Protein AF-A0AAV0N6L7-F1 (afdb_monomer_lite)

Foldseek 3Di:
DCLVVLNLVVLVVVLVPDPDDALVSLLSNLLSCLVNLNLVVSLVSLVVCVVVVPYDHDLSSLLSNLSSCLSVLVLVVNVVSLVCCCPVVVHDDDLSSLQSNLLSCLSNLVLVVSLVSQVPDPDPHALSSLLSSLLSCLVNVPVVSNVVSVVSNVVRDPDDADVLVSQLSSCVSNVVVVSNVVSVVVCVVRVHDDDDDDDFDDDPDDDGDPPDPDPDDDDDDDD

InterPro domains:
  IPR002885 Pentatricopeptide repeat [PF12854] (90-121)
  IPR002885 Pentatricopeptide repeat [PF13041] (21-69)
  IPR002885 Pentatricopeptide repeat [PS51375] (22-56)
  IPR002885 Pentatricopeptide repeat [TIGR00756] (25-58)
  IPR002885 Pentatricopeptide repeat [TIGR00756] (61-94)
  IPR011990 Tetratricopeptide-like helical domain superfamily [G3DSA:1.25.40.10] (1-203)
  IPR046848 E motif [PF20431] (140-202)
  IPR046960 Pentatricopeptide repeat-containing protein At4g14850-like, plant [PTHR47926] (1-208)

Structure (mmCIF, N/CA/C/O backbone):
data_AF-A0AAV0N6L7-F1
#
_entry.id   AF-A0AAV0N6L7-F1
#
loop_
_atom_site.group_PDB
_atom_site.id
_atom_site.type_symbol
_atom_site.label_atom_id
_atom_site.label_alt_id
_atom_site.label_comp_id
_atom_site.label_asym_id
_atom_site.label_entity_id
_atom_site.label_seq_id
_atom_site.pdbx_PDB_ins_code
_atom_site.Cartn_x
_atom_site.Cartn_y
_atom_site.Cartn_z
_atom_site.occupancy
_atom_site.B_iso_or_equiv
_atom_site.auth_seq_id
_atom_site.auth_comp_id
_atom_site.auth_asym_id
_atom_site.auth_atom_id
_atom_site.pdbx_PDB_model_num
ATOM 1 N N . MET A 1 1 ? -2.236 16.445 12.784 1.00 53.97 1 MET A N 1
ATOM 2 C CA . MET A 1 1 ? -1.189 17.433 12.430 1.00 53.97 1 MET A CA 1
ATOM 3 C C . MET A 1 1 ? 0.204 16.979 12.844 1.00 53.97 1 MET A C 1
ATOM 5 O O . MET A 1 1 ? 1.047 16.902 11.967 1.00 53.97 1 MET A O 1
ATOM 9 N N . TYR A 1 2 ? 0.440 16.589 14.103 1.00 57.78 2 TYR A N 1
ATOM 10 C CA . TYR A 1 2 ? 1.773 16.195 14.598 1.00 57.78 2 TYR A CA 1
ATOM 11 C C . TYR A 1 2 ? 2.503 15.141 13.749 1.00 57.78 2 TYR A C 1
ATOM 13 O O . TYR A 1 2 ? 3.651 15.353 13.371 1.00 57.78 2 TYR A O 1
ATOM 21 N N . ALA A 1 3 ? 1.814 14.072 13.338 1.00 57.06 3 ALA A N 1
ATOM 22 C CA . ALA A 1 3 ? 2.434 13.024 12.527 1.00 57.06 3 ALA A CA 1
ATOM 23 C C . ALA A 1 3 ? 2.739 13.423 11.070 1.00 57.06 3 ALA A C 1
ATOM 25 O O . ALA A 1 3 ? 3.609 12.828 10.439 1.00 57.06 3 ALA A O 1
ATOM 26 N N . LYS A 1 4 ? 2.047 14.438 10.526 1.00 54.53 4 LYS A N 1
ATOM 27 C CA . LYS A 1 4 ? 2.382 15.001 9.206 1.00 54.53 4 LYS A CA 1
ATOM 28 C C . LYS A 1 4 ? 3.638 15.881 9.267 1.00 54.53 4 LYS A C 1
ATOM 30 O O . LYS A 1 4 ? 4.275 16.065 8.242 1.00 54.53 4 LYS A O 1
ATOM 35 N N . CYS A 1 5 ? 3.995 16.377 10.454 1.00 59.31 5 CYS A N 1
ATOM 36 C CA . CYS A 1 5 ? 5.164 17.225 10.693 1.00 59.31 5 CYS A CA 1
ATOM 37 C C . CYS A 1 5 ? 6.361 16.451 11.284 1.00 59.31 5 CYS A C 1
ATOM 39 O O . CYS A 1 5 ? 7.256 17.065 11.855 1.00 59.31 5 CYS A O 1
ATOM 41 N N . GLY A 1 6 ? 6.359 15.113 11.226 1.00 62.94 6 GLY A N 1
ATOM 42 C CA . GLY A 1 6 ? 7.466 14.271 11.706 1.00 62.94 6 GLY A CA 1
ATOM 43 C C . GLY A 1 6 ? 7.546 14.068 13.227 1.00 62.94 6 GLY A C 1
ATOM 44 O O . GLY A 1 6 ? 8.346 13.257 13.688 1.00 62.94 6 GLY A O 1
ATOM 45 N N . SER A 1 7 ? 6.696 14.721 14.031 1.00 79.88 7 SER A N 1
ATOM 46 C CA . SER A 1 7 ? 6.633 14.476 15.482 1.00 79.88 7 SER A CA 1
ATOM 47 C C . SER A 1 7 ? 5.740 13.273 15.789 1.00 79.88 7 SER A C 1
ATOM 49 O O . SER A 1 7 ? 4.560 13.399 16.130 1.00 79.88 7 SER A O 1
ATOM 51 N N . ILE A 1 8 ? 6.310 12.079 15.623 1.00 86.44 8 ILE A N 1
ATOM 52 C CA . ILE A 1 8 ? 5.611 10.813 15.863 1.00 86.44 8 ILE A CA 1
ATOM 53 C C . ILE A 1 8 ? 5.332 10.584 17.346 1.00 86.44 8 ILE A C 1
ATOM 55 O O . ILE A 1 8 ? 4.210 10.225 17.692 1.00 86.44 8 ILE A O 1
ATOM 59 N N . LYS A 1 9 ? 6.301 10.870 18.224 1.00 82.88 9 LYS A N 1
ATOM 60 C CA . LYS A 1 9 ? 6.129 10.711 19.678 1.00 82.88 9 LYS A CA 1
ATOM 61 C C . LYS A 1 9 ? 4.928 11.504 20.197 1.00 82.88 9 LYS A C 1
ATOM 63 O O . LYS A 1 9 ? 4.033 10.922 20.797 1.00 82.88 9 LYS A O 1
ATOM 68 N N . GLY A 1 10 ? 4.840 12.790 19.847 1.00 84.62 10 GLY A N 1
ATOM 69 C CA . GLY A 1 10 ? 3.708 13.629 20.246 1.00 84.62 10 GLY A CA 1
ATOM 70 C C . GLY A 1 10 ? 2.374 13.165 19.652 1.00 84.62 10 GLY A C 1
ATOM 71 O O . GLY A 1 10 ? 1.340 13.255 20.306 1.00 84.62 10 GLY A O 1
ATOM 72 N N . ALA A 1 11 ? 2.371 12.618 18.431 1.00 86.31 11 ALA A N 1
ATO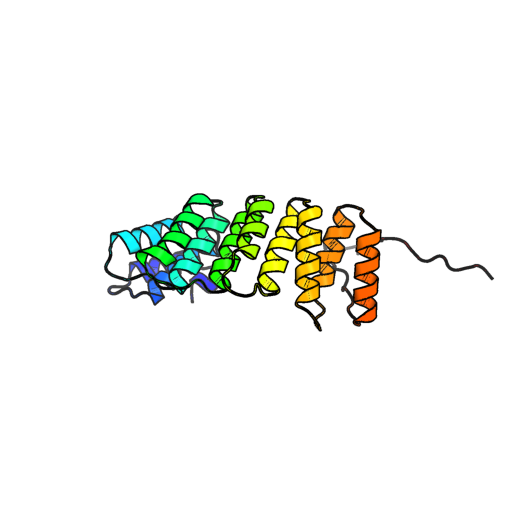M 73 C CA . ALA A 1 11 ? 1.155 12.055 17.845 1.00 86.31 11 ALA A CA 1
ATOM 74 C C . ALA A 1 11 ? 0.648 10.824 18.618 1.00 86.31 11 ALA A C 1
ATOM 76 O O . ALA A 1 11 ? -0.558 10.701 18.829 1.00 86.31 11 ALA A O 1
ATOM 77 N N . VAL A 1 12 ? 1.558 9.945 19.052 1.00 89.44 12 VAL A N 1
ATOM 78 C CA . VAL A 1 12 ? 1.228 8.759 19.854 1.00 89.44 12 VAL A CA 1
ATOM 79 C C . VAL A 1 12 ? 0.778 9.154 21.262 1.00 89.44 12 VAL A C 1
ATOM 81 O O . VAL A 1 12 ? -0.242 8.650 21.720 1.00 89.44 12 VAL A O 1
ATOM 84 N N . GLU A 1 13 ? 1.464 10.093 21.918 1.00 90.44 13 GLU A N 1
ATOM 85 C CA . GLU A 1 13 ? 1.091 10.594 23.252 1.00 90.44 13 GLU A CA 1
ATOM 86 C C . GLU A 1 13 ? -0.312 11.211 23.260 1.00 90.44 13 GLU A C 1
ATOM 88 O O . GLU A 1 13 ? -1.151 10.852 24.090 1.00 90.44 13 GLU A O 1
ATOM 93 N N . VAL A 1 14 ? -0.604 12.091 22.293 1.00 90.38 14 VAL A N 1
ATOM 94 C CA . VAL A 1 14 ? -1.940 12.685 22.145 1.00 90.38 14 VAL A CA 1
ATOM 95 C C . VAL A 1 14 ? -2.977 11.592 21.929 1.00 90.38 14 VAL A C 1
ATOM 97 O O . VAL A 1 14 ? -3.994 11.584 22.617 1.00 90.38 14 VAL A O 1
ATOM 100 N N . PHE A 1 15 ? -2.714 10.646 21.024 1.00 93.31 15 PHE A N 1
ATOM 101 C CA . PHE A 1 15 ? -3.625 9.538 20.756 1.00 93.31 15 PHE A CA 1
ATOM 102 C C . PHE A 1 15 ? -3.893 8.701 22.015 1.00 93.31 15 PHE A C 1
ATOM 104 O O . PHE A 1 15 ? -5.050 8.438 22.346 1.00 93.31 15 PHE A O 1
ATOM 111 N N . GLN A 1 16 ? -2.857 8.329 22.768 1.00 91.94 16 GLN A N 1
ATOM 112 C CA . GLN A 1 16 ? -2.994 7.578 24.017 1.00 91.94 16 GLN A CA 1
ATOM 113 C C . GLN A 1 16 ? -3.841 8.339 25.047 1.00 91.94 16 GLN A C 1
ATOM 115 O O . GLN A 1 16 ? -4.733 7.736 25.646 1.00 91.94 16 GLN A O 1
ATOM 120 N N . GLY A 1 17 ? -3.651 9.657 25.168 1.00 91.88 17 GLY A N 1
ATOM 121 C CA . GLY A 1 17 ? -4.405 10.528 26.076 1.00 91.88 17 GLY A CA 1
ATOM 122 C C . GLY A 1 17 ? -5.874 10.779 25.703 1.00 91.88 17 GLY A C 1
ATOM 123 O O . GLY A 1 17 ? -6.631 11.290 26.531 1.00 91.88 17 GLY A O 1
ATOM 124 N N . MET A 1 18 ? -6.321 10.422 24.492 1.00 92.12 18 MET A N 1
ATOM 125 C CA . MET A 1 18 ? -7.722 10.598 24.086 1.00 92.12 18 MET A CA 1
ATOM 126 C C . MET A 1 18 ? -8.652 9.650 24.853 1.00 92.12 18 MET A C 1
ATOM 128 O O . MET A 1 18 ? -8.510 8.426 24.751 1.00 92.12 18 MET A O 1
ATOM 132 N N . LYS A 1 19 ? -9.649 10.215 25.550 1.00 89.75 19 LYS A N 1
ATOM 133 C CA . LYS A 1 19 ? -10.719 9.454 26.224 1.00 89.75 19 LYS A CA 1
ATOM 134 C C . LYS A 1 19 ? -11.588 8.685 25.230 1.00 89.75 19 LYS A C 1
ATOM 136 O O . LYS A 1 19 ? -11.881 7.514 25.447 1.00 89.75 19 LYS A O 1
ATOM 141 N N . GLU A 1 20 ? -11.944 9.334 24.127 1.00 90.06 20 GLU A N 1
ATOM 142 C CA . GLU A 1 20 ? -12.708 8.748 23.029 1.00 90.06 20 GLU A CA 1
ATOM 143 C C . GLU A 1 20 ? -11.882 8.820 21.749 1.00 90.06 20 GLU A C 1
ATOM 145 O O . GLU A 1 20 ? -11.286 9.851 21.440 1.00 90.06 20 GLU A O 1
ATOM 150 N N . LYS A 1 21 ? -11.805 7.700 21.029 1.00 93.81 21 LYS A N 1
ATOM 151 C CA . LYS A 1 21 ? -11.045 7.563 19.785 1.00 93.81 21 LYS A CA 1
ATOM 152 C C . LYS A 1 21 ? -12.013 7.168 18.682 1.00 93.81 21 LYS A C 1
ATOM 154 O O . LYS A 1 21 ? -12.702 6.160 18.820 1.00 93.81 21 LYS A O 1
ATOM 159 N N . ASP A 1 22 ? -12.043 7.941 17.608 1.00 94.94 22 ASP A N 1
ATOM 160 C CA . ASP A 1 22 ? -12.829 7.667 16.413 1.00 94.94 22 ASP A CA 1
ATOM 161 C C . ASP A 1 22 ? -11.940 7.115 15.288 1.00 94.94 22 ASP A C 1
ATOM 163 O O . ASP A 1 22 ? -10.714 7.040 15.403 1.00 94.94 22 ASP A O 1
ATOM 167 N N . VAL A 1 23 ? -12.555 6.712 14.175 1.00 96.62 23 VAL A N 1
ATOM 168 C CA . VAL A 1 23 ? -11.822 6.175 13.015 1.00 96.62 23 VAL A CA 1
ATOM 169 C C . VAL A 1 23 ? -10.784 7.172 12.481 1.00 96.62 23 VAL A C 1
ATOM 171 O O . VAL A 1 23 ? -9.688 6.783 12.084 1.00 96.62 23 VAL A O 1
ATOM 174 N N . THR A 1 24 ? -11.064 8.475 12.564 1.00 95.38 24 THR A N 1
ATOM 175 C CA . THR A 1 24 ? -10.155 9.540 12.120 1.00 95.38 24 THR A CA 1
ATOM 176 C C . THR A 1 24 ? -8.884 9.614 12.968 1.00 95.38 24 THR A C 1
ATOM 178 O O . THR A 1 24 ? -7.785 9.785 12.421 1.00 95.38 24 THR A O 1
ATOM 181 N N . SER A 1 25 ? -8.991 9.489 14.294 1.00 95.12 25 SER A N 1
ATOM 182 C CA . SER A 1 25 ? -7.832 9.521 15.188 1.00 95.12 25 SER A CA 1
ATOM 183 C C . SER A 1 25 ? -6.957 8.277 15.027 1.00 95.12 25 SER A C 1
ATOM 185 O O . SER A 1 25 ? -5.732 8.410 14.934 1.00 95.12 25 SER A O 1
ATOM 187 N N . TRP A 1 26 ? -7.571 7.100 14.852 1.00 96.94 26 TRP A N 1
ATOM 188 C CA . TRP A 1 26 ? -6.877 5.862 14.475 1.00 96.94 26 TRP A CA 1
ATOM 189 C C . TRP A 1 26 ? -6.146 6.008 13.134 1.00 96.94 26 TRP A C 1
ATOM 191 O O . TRP A 1 26 ? -4.936 5.786 13.057 1.00 96.94 26 TRP A O 1
ATOM 201 N N . ASN A 1 27 ? -6.833 6.485 12.095 1.00 96.38 27 ASN A N 1
ATOM 202 C CA . ASN A 1 27 ? -6.249 6.721 10.771 1.00 96.38 27 ASN A CA 1
ATOM 203 C C . ASN A 1 27 ? -5.054 7.675 10.815 1.00 96.38 27 ASN A C 1
ATOM 205 O O . ASN A 1 27 ? -4.055 7.478 10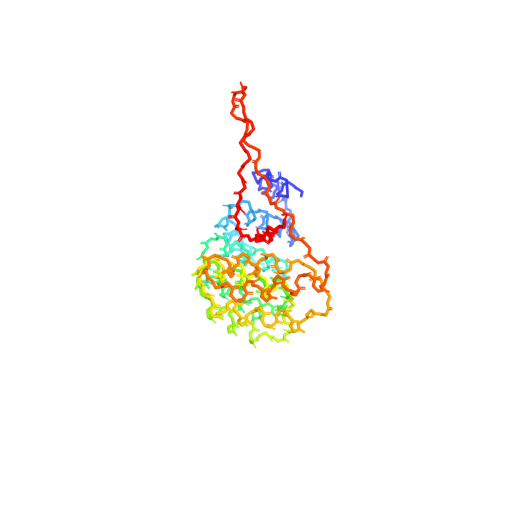.115 1.00 96.38 27 ASN A O 1
ATOM 209 N N . SER A 1 28 ? -5.143 8.702 11.658 1.00 93.25 28 SER A N 1
ATOM 210 C CA . SER A 1 28 ? -4.090 9.699 11.821 1.00 93.25 28 SER A CA 1
ATOM 211 C C . SER A 1 28 ? -2.817 9.105 12.423 1.00 93.25 28 SER A C 1
ATOM 213 O O . SER A 1 28 ? -1.731 9.371 11.902 1.00 93.25 28 SER A O 1
ATOM 215 N N . VAL A 1 29 ? -2.926 8.305 13.492 1.00 95.50 29 VAL A N 1
ATOM 216 C CA . VAL A 1 29 ? -1.750 7.710 14.149 1.00 95.50 29 VAL A CA 1
ATOM 217 C C . VAL A 1 29 ? -1.169 6.557 13.325 1.00 95.50 29 VAL A C 1
ATOM 219 O O . VAL A 1 29 ? 0.037 6.546 13.078 1.00 95.50 29 VAL A O 1
ATOM 222 N N . ILE A 1 30 ? -2.014 5.666 12.785 1.00 96.31 30 ILE A N 1
ATOM 223 C CA . ILE A 1 30 ? -1.590 4.536 11.941 1.00 96.31 30 ILE A CA 1
ATOM 224 C C . ILE A 1 30 ? -0.862 5.066 10.702 1.00 96.31 30 ILE A C 1
ATOM 226 O O . ILE A 1 30 ? 0.269 4.665 10.420 1.00 96.31 30 ILE A O 1
ATOM 230 N N . GLY A 1 31 ? -1.467 6.018 9.985 1.00 91.94 31 GLY A N 1
ATOM 231 C CA . GLY A 1 31 ? -0.873 6.604 8.783 1.00 91.94 31 GLY A CA 1
ATOM 232 C C . GLY A 1 31 ? 0.353 7.469 9.055 1.00 91.94 31 GLY A C 1
ATOM 233 O O . GLY A 1 31 ? 1.247 7.568 8.210 1.00 91.94 31 GLY A O 1
ATOM 234 N N . GLY A 1 32 ? 0.399 8.095 10.228 1.00 90.12 32 GLY A N 1
ATOM 235 C CA . GLY A 1 32 ? 1.556 8.822 10.722 1.00 90.12 32 GLY A CA 1
ATOM 236 C C . GLY A 1 32 ? 2.775 7.922 10.877 1.00 90.12 32 GLY A C 1
ATOM 237 O O . GLY A 1 32 ? 3.816 8.174 10.271 1.00 90.12 32 GLY A O 1
ATOM 238 N N . LEU A 1 33 ? 2.615 6.840 11.636 1.00 92.62 33 LEU A N 1
ATOM 239 C CA . LEU A 1 33 ? 3.660 5.847 11.876 1.00 92.62 33 LEU A CA 1
ATOM 240 C C . LEU A 1 33 ? 4.123 5.180 10.575 1.00 92.62 33 LEU A C 1
ATOM 242 O O . LEU A 1 33 ? 5.326 5.083 10.330 1.00 92.62 33 LEU A O 1
ATOM 246 N N . ALA A 1 34 ? 3.178 4.803 9.703 1.00 90.88 34 ALA A N 1
ATOM 247 C CA . ALA A 1 34 ? 3.468 4.143 8.430 1.00 90.88 34 ALA A CA 1
ATOM 248 C C . ALA A 1 34 ? 4.439 4.952 7.555 1.00 90.88 34 ALA A C 1
ATOM 250 O O . ALA A 1 34 ? 5.361 4.388 6.971 1.00 90.88 34 ALA A O 1
ATOM 251 N N . ARG A 1 35 ? 4.263 6.279 7.478 1.00 87.12 35 ARG A N 1
ATOM 252 C CA . ARG A 1 35 ? 5.066 7.157 6.604 1.00 87.12 35 ARG A CA 1
ATOM 253 C C . ARG A 1 35 ? 6.399 7.602 7.198 1.00 87.12 35 ARG A C 1
ATOM 255 O O . ARG A 1 35 ? 7.254 8.045 6.445 1.00 87.12 35 ARG A O 1
ATOM 262 N N . ASN A 1 36 ? 6.580 7.493 8.511 1.00 87.31 36 ASN A N 1
ATOM 263 C CA . ASN A 1 36 ? 7.745 8.047 9.210 1.00 87.31 36 ASN A CA 1
ATOM 264 C C . ASN A 1 36 ? 8.686 6.956 9.755 1.00 87.31 36 ASN A C 1
ATOM 266 O O . ASN A 1 36 ? 9.339 7.157 10.770 1.00 87.31 36 ASN A O 1
ATOM 270 N N . GLY A 1 37 ? 8.746 5.786 9.109 1.00 86.44 37 GLY A N 1
ATOM 271 C CA . GLY A 1 37 ? 9.689 4.715 9.468 1.00 86.44 37 GLY A CA 1
ATOM 272 C C . GLY A 1 37 ? 9.254 3.811 10.629 1.00 86.44 37 GLY A C 1
ATOM 273 O O . GLY A 1 37 ? 9.996 2.912 11.008 1.00 86.44 37 GLY A O 1
ATOM 274 N N . HIS A 1 38 ? 8.038 3.979 11.154 1.00 93.81 38 HIS A N 1
ATOM 275 C CA . HIS A 1 38 ? 7.491 3.177 12.256 1.00 93.81 38 HIS A CA 1
ATOM 276 C C . HIS A 1 38 ? 6.457 2.150 11.761 1.00 93.81 38 HIS A C 1
ATOM 278 O O . HIS A 1 38 ? 5.391 1.961 12.348 1.00 93.81 38 HIS A O 1
ATOM 284 N N . ALA A 1 39 ? 6.755 1.485 10.644 1.00 92.56 39 ALA A N 1
ATOM 285 C CA . ALA A 1 39 ? 5.815 0.615 9.941 1.00 92.56 39 ALA A CA 1
ATOM 286 C C . ALA A 1 39 ? 5.289 -0.556 10.799 1.00 92.56 39 ALA A C 1
ATOM 288 O O . ALA A 1 39 ? 4.087 -0.803 10.836 1.00 92.56 39 ALA A O 1
ATOM 289 N N . GLU A 1 40 ? 6.155 -1.233 11.556 1.00 97.00 40 GLU A N 1
ATOM 290 C CA . GLU A 1 40 ? 5.740 -2.331 12.447 1.00 97.00 40 GLU A CA 1
ATOM 291 C C . GLU A 1 40 ? 4.811 -1.856 13.577 1.00 97.00 40 GLU A C 1
ATOM 293 O O . GLU A 1 40 ? 3.892 -2.564 13.979 1.00 97.00 40 GLU A O 1
ATOM 298 N N . GLU A 1 41 ? 5.015 -0.641 14.089 1.00 96.38 41 GLU A N 1
ATOM 299 C CA . GLU A 1 41 ? 4.138 -0.056 15.109 1.00 96.38 41 GLU A CA 1
ATOM 300 C C . GLU A 1 41 ? 2.775 0.329 14.531 1.00 96.38 41 GLU A C 1
ATOM 302 O O . GLU A 1 41 ? 1.748 0.073 15.154 1.00 96.38 41 GLU A O 1
ATOM 307 N N . SER A 1 42 ? 2.759 0.860 13.305 1.00 96.69 42 SER A N 1
ATOM 308 C CA . SER A 1 42 ? 1.529 1.121 12.552 1.00 96.69 42 SER A CA 1
ATOM 309 C C . SER A 1 42 ? 0.685 -0.149 12.382 1.00 96.69 42 SER A C 1
ATOM 311 O O . SER A 1 42 ? -0.514 -0.135 12.665 1.00 96.69 42 SER A O 1
ATOM 313 N N . ILE A 1 43 ? 1.318 -1.267 12.004 1.00 98.44 43 ILE A N 1
ATOM 314 C CA . ILE A 1 43 ? 0.647 -2.569 11.869 1.00 98.44 43 ILE A CA 1
ATOM 315 C C . ILE A 1 43 ? 0.102 -3.043 13.222 1.00 98.44 43 ILE A C 1
ATOM 317 O O . ILE A 1 43 ? -1.051 -3.462 13.291 1.00 98.44 43 ILE A O 1
ATOM 321 N N . ARG A 1 44 ? 0.887 -2.932 14.304 1.00 98.00 44 ARG A N 1
ATOM 322 C CA . ARG A 1 44 ? 0.425 -3.304 15.652 1.00 98.00 44 ARG A CA 1
ATOM 323 C C . ARG A 1 44 ? -0.785 -2.487 16.105 1.00 98.00 44 ARG A C 1
ATOM 325 O O . ARG A 1 44 ? -1.708 -3.062 16.670 1.00 98.00 44 ARG A O 1
ATOM 332 N N . LEU A 1 45 ? -0.814 -1.179 15.839 1.00 96.94 45 LEU A N 1
ATOM 333 C CA . LEU A 1 45 ? -1.975 -0.345 16.172 1.00 96.94 45 LEU A CA 1
ATOM 334 C C . LEU A 1 45 ? -3.212 -0.720 15.353 1.00 96.94 45 LEU A C 1
ATOM 336 O O . LEU A 1 45 ? -4.314 -0.736 15.893 1.00 96.94 45 LEU A O 1
ATOM 340 N N . PHE A 1 46 ? -3.052 -1.058 14.073 1.00 98.38 46 PHE A N 1
ATOM 341 C CA . PHE A 1 46 ? -4.162 -1.587 13.282 1.00 98.38 46 PHE A CA 1
ATOM 342 C C . PHE A 1 46 ? -4.688 -2.915 13.855 1.00 98.38 46 PHE A C 1
ATOM 344 O O . PHE A 1 46 ? -5.891 -3.076 14.045 1.00 98.38 46 PHE A O 1
ATOM 351 N N . GLU A 1 47 ? -3.804 -3.852 14.201 1.00 98.25 47 GLU A N 1
ATOM 352 C CA . GLU A 1 47 ? -4.186 -5.121 14.838 1.00 98.25 47 GLU A CA 1
ATOM 353 C C . GLU A 1 47 ? -4.870 -4.894 16.203 1.00 98.25 47 GLU A C 1
ATOM 355 O O . GLU A 1 47 ? -5.834 -5.583 16.542 1.00 98.25 47 GLU A O 1
ATOM 360 N N . GLU A 1 48 ? -4.439 -3.887 16.968 1.00 97.00 48 GLU A N 1
ATOM 361 C CA . GLU A 1 48 ? -5.102 -3.473 18.205 1.00 97.00 48 GLU A CA 1
ATOM 362 C C . GLU A 1 48 ? -6.505 -2.909 17.947 1.00 97.00 48 GLU A C 1
ATOM 364 O O . GLU A 1 48 ? -7.449 -3.306 18.634 1.00 97.00 48 GLU A O 1
ATOM 369 N N . MET A 1 49 ? -6.668 -2.040 16.944 1.00 97.06 49 MET A N 1
ATOM 370 C CA . MET A 1 49 ? -7.970 -1.519 16.518 1.00 97.06 49 MET A CA 1
ATOM 371 C C . MET A 1 49 ? -8.938 -2.666 16.193 1.00 97.06 49 MET A C 1
ATOM 373 O O . MET A 1 49 ? -10.073 -2.675 16.679 1.00 97.06 49 MET A O 1
ATOM 377 N N . LEU A 1 50 ? -8.468 -3.673 15.446 1.00 97.31 50 LEU A N 1
ATOM 378 C CA . LEU A 1 50 ? -9.239 -4.875 15.121 1.00 97.31 50 LEU A CA 1
ATOM 379 C C . LEU A 1 50 ? -9.609 -5.688 16.367 1.00 97.31 50 LEU A C 1
ATOM 381 O O . LEU A 1 50 ? -10.752 -6.124 16.497 1.00 97.31 50 LEU A O 1
ATOM 385 N N . ARG A 1 51 ? -8.657 -5.886 17.287 1.00 97.38 51 ARG A N 1
ATOM 386 C CA . ARG A 1 51 ? -8.856 -6.650 18.527 1.00 97.38 51 ARG A CA 1
ATOM 387 C C . ARG A 1 51 ? -9.855 -5.977 19.465 1.00 97.38 51 ARG A C 1
ATOM 389 O O . ARG A 1 51 ? -10.630 -6.665 20.122 1.00 97.38 51 ARG A O 1
ATOM 396 N N . LEU A 1 52 ? -9.822 -4.647 19.559 1.00 94.56 52 LEU A N 1
ATOM 397 C CA . LEU A 1 52 ? -10.756 -3.886 20.388 1.00 94.56 52 LEU A CA 1
ATOM 398 C C . LEU A 1 52 ? -12.180 -3.937 19.830 1.00 94.56 52 LEU A C 1
ATOM 400 O O . LEU A 1 52 ? -13.126 -3.878 20.612 1.00 94.56 52 LEU A O 1
ATOM 404 N N . GLY A 1 53 ? -12.339 -4.005 18.504 1.00 92.00 53 GLY A N 1
ATOM 405 C CA . GLY A 1 53 ? -13.631 -4.192 17.832 1.00 92.00 53 GLY A CA 1
ATOM 406 C C . GLY A 1 53 ? -14.642 -3.052 18.014 1.00 92.00 53 GLY A C 1
ATOM 407 O O . GLY A 1 53 ? -15.776 -3.172 17.565 1.00 92.00 53 GLY A O 1
ATOM 408 N N . LYS A 1 54 ? -14.257 -1.949 18.671 1.00 91.88 54 LYS A N 1
ATOM 409 C CA . LYS A 1 54 ? -15.141 -0.804 18.953 1.00 91.88 54 LYS A CA 1
ATOM 410 C C . LYS A 1 54 ? -15.315 0.132 17.761 1.00 91.88 54 LYS A C 1
ATOM 412 O O . LYS A 1 54 ? -16.334 0.803 17.666 1.00 91.88 54 LYS A O 1
ATOM 417 N N . ILE A 1 55 ? -14.306 0.208 16.895 1.00 95.56 55 ILE A N 1
ATOM 418 C CA . ILE A 1 55 ? -14.266 1.100 15.736 1.00 95.56 55 ILE A CA 1
ATOM 419 C C . ILE A 1 55 ? -14.036 0.247 14.497 1.00 95.56 55 ILE A C 1
ATOM 421 O O . ILE A 1 55 ? -13.121 -0.575 14.464 1.00 95.56 55 ILE A O 1
ATOM 425 N N . THR A 1 56 ? -14.868 0.452 13.483 1.00 96.56 56 THR A N 1
ATOM 426 C CA . THR A 1 56 ? -14.771 -0.268 12.214 1.00 96.56 56 THR A CA 1
ATOM 427 C C . THR A 1 56 ? -13.736 0.417 11.318 1.00 96.56 56 THR A C 1
ATOM 429 O O . THR A 1 56 ? -13.858 1.623 11.099 1.00 96.56 56 THR A O 1
ATOM 432 N N . PRO A 1 57 ? -12.721 -0.310 10.814 1.00 98.00 57 PRO A N 1
ATOM 433 C CA . PRO A 1 57 ? -11.811 0.196 9.793 1.00 98.00 57 PRO A CA 1
ATOM 434 C C . PRO A 1 57 ? -12.553 0.663 8.543 1.00 98.00 57 PRO A C 1
ATOM 436 O O . PRO A 1 57 ? -13.479 -0.000 8.080 1.00 98.00 57 PRO A O 1
ATOM 439 N N . ASP A 1 58 ? -12.102 1.775 7.981 1.00 97.75 58 ASP A N 1
ATOM 440 C CA . ASP A 1 58 ? -12.587 2.327 6.719 1.00 97.75 58 ASP A CA 1
ATOM 441 C C . ASP A 1 58 ? -11.545 2.180 5.595 1.00 97.75 58 ASP A C 1
ATOM 443 O O . ASP A 1 58 ? -10.434 1.674 5.785 1.00 97.75 58 ASP A O 1
ATOM 447 N N . GLU A 1 59 ? -11.897 2.652 4.399 1.00 97.56 59 GLU A N 1
ATOM 448 C CA . GLU A 1 59 ? -11.009 2.697 3.231 1.00 97.56 59 GLU A CA 1
ATOM 449 C C . GLU A 1 59 ? -9.672 3.401 3.524 1.00 97.56 59 GLU A C 1
ATOM 451 O O . GLU A 1 59 ? -8.613 3.000 3.042 1.00 97.56 59 GLU A O 1
ATOM 456 N N . ILE A 1 60 ? -9.685 4.444 4.357 1.00 97.12 60 ILE A N 1
ATOM 457 C CA . ILE A 1 60 ? -8.477 5.190 4.699 1.00 97.12 60 ILE A CA 1
ATOM 458 C C . ILE A 1 60 ? -7.588 4.326 5.592 1.00 97.12 60 ILE A C 1
ATOM 460 O O . ILE A 1 60 ? -6.377 4.286 5.362 1.00 97.12 60 ILE A O 1
ATOM 464 N N . THR A 1 61 ? -8.176 3.609 6.552 1.00 98.19 61 THR A N 1
ATOM 465 C CA . THR A 1 61 ? -7.485 2.692 7.468 1.00 98.19 61 THR A CA 1
ATOM 466 C C . THR A 1 61 ? -6.698 1.650 6.682 1.00 98.19 61 THR A C 1
ATOM 468 O O . THR A 1 61 ? -5.498 1.465 6.914 1.00 98.19 61 THR A O 1
ATOM 471 N N . PHE A 1 62 ? -7.347 1.022 5.697 1.00 98.56 62 PHE A N 1
ATOM 472 C CA . PHE A 1 62 ? -6.714 0.001 4.869 1.00 98.56 62 PHE A CA 1
ATOM 473 C C . PHE A 1 62 ? -5.587 0.562 3.999 1.00 98.56 62 PHE A C 1
ATOM 475 O O . PHE A 1 62 ? -4.525 -0.051 3.923 1.00 98.56 62 PHE A O 1
ATOM 482 N N . VAL A 1 63 ? -5.727 1.763 3.428 1.00 97.75 63 VAL A N 1
ATOM 483 C CA . VAL A 1 63 ? -4.592 2.423 2.756 1.00 97.75 63 VAL A CA 1
ATOM 484 C C . VAL A 1 63 ? -3.405 2.597 3.711 1.00 97.75 63 VAL A C 1
ATOM 486 O O . VAL A 1 63 ? -2.271 2.323 3.322 1.00 97.75 63 VAL A O 1
ATOM 489 N N . GLN A 1 64 ? -3.627 3.033 4.958 1.00 96.94 64 GLN A N 1
ATOM 490 C CA . GLN A 1 64 ? -2.515 3.250 5.893 1.00 96.94 64 GLN A CA 1
ATOM 491 C C . GLN A 1 64 ? -1.779 1.955 6.249 1.00 96.94 64 GLN A C 1
ATOM 493 O O . GLN A 1 64 ? -0.547 1.937 6.224 1.00 96.94 64 GLN A O 1
ATOM 498 N N . VAL A 1 65 ? -2.509 0.878 6.561 1.00 98.50 65 VAL A N 1
ATOM 499 C CA . VAL A 1 65 ? -1.872 -0.395 6.930 1.00 98.50 65 VAL A CA 1
ATOM 500 C C . VAL A 1 65 ? -1.184 -1.053 5.732 1.00 98.50 65 VAL A C 1
ATOM 502 O O . VAL A 1 65 ? -0.111 -1.626 5.893 1.00 98.50 65 VAL A O 1
ATOM 505 N N . LEU A 1 66 ? -1.721 -0.908 4.514 1.00 98.38 66 LEU A N 1
ATOM 506 C CA . LEU A 1 66 ? -1.062 -1.409 3.305 1.00 98.38 66 LEU A CA 1
ATOM 507 C C . LEU A 1 66 ? 0.266 -0.685 3.040 1.00 98.38 66 LEU A C 1
ATOM 509 O O . LEU A 1 66 ? 1.259 -1.344 2.737 1.00 98.38 66 LEU A O 1
ATOM 513 N N . ILE A 1 67 ? 0.323 0.640 3.228 1.00 94.62 67 ILE A N 1
ATOM 514 C CA . ILE A 1 67 ? 1.590 1.395 3.177 1.00 94.62 67 ILE A CA 1
ATOM 515 C C . ILE A 1 67 ? 2.572 0.854 4.222 1.00 94.62 67 ILE A C 1
ATOM 517 O O . ILE A 1 67 ? 3.738 0.614 3.910 1.00 94.62 67 ILE A O 1
ATOM 521 N N . ALA A 1 68 ? 2.107 0.631 5.455 1.00 96.31 68 ALA A N 1
ATOM 522 C CA . ALA A 1 68 ? 2.947 0.087 6.516 1.00 96.31 68 ALA A CA 1
ATOM 523 C C . ALA A 1 68 ? 3.496 -1.304 6.153 1.00 96.31 68 ALA A C 1
ATOM 525 O O . ALA A 1 68 ? 4.693 -1.545 6.294 1.00 96.31 68 ALA A O 1
ATOM 526 N N . CYS A 1 69 ? 2.669 -2.200 5.609 1.00 97.69 69 CYS A N 1
ATOM 527 C CA . CYS A 1 69 ? 3.119 -3.504 5.119 1.00 97.69 69 CYS A CA 1
ATOM 528 C C . CYS A 1 69 ? 4.178 -3.375 4.016 1.00 97.69 69 CYS A C 1
ATOM 530 O O . CYS A 1 69 ? 5.160 -4.116 4.041 1.00 97.69 69 CYS A O 1
ATOM 532 N N . GLY A 1 70 ? 4.022 -2.412 3.101 1.00 92.19 70 GLY A N 1
ATOM 533 C CA . GLY A 1 70 ? 4.995 -2.127 2.046 1.00 92.19 70 GLY A CA 1
ATOM 534 C C . GLY A 1 70 ? 6.344 -1.688 2.605 1.00 92.19 70 GLY A C 1
ATOM 535 O O . GLY A 1 70 ? 7.379 -2.246 2.250 1.00 92.19 70 GLY A O 1
ATOM 536 N N . HIS A 1 71 ? 6.335 -0.746 3.547 1.00 91.06 71 HIS A N 1
ATOM 537 C CA . HIS A 1 71 ? 7.553 -0.250 4.190 1.00 91.06 71 HIS A CA 1
ATOM 538 C C . HIS A 1 71 ? 8.224 -1.280 5.111 1.00 91.06 71 HIS A C 1
ATOM 540 O O . HIS A 1 71 ? 9.444 -1.265 5.249 1.00 91.06 71 HIS A O 1
ATOM 546 N N . ALA A 1 72 ? 7.456 -2.183 5.725 1.00 93.69 72 ALA A N 1
ATOM 547 C CA . ALA A 1 72 ? 7.982 -3.267 6.557 1.00 93.69 72 ALA A CA 1
ATOM 548 C C . ALA A 1 72 ? 8.402 -4.516 5.753 1.00 93.69 72 ALA A C 1
ATOM 550 O O . ALA A 1 72 ? 8.867 -5.491 6.345 1.00 93.69 72 ALA A O 1
ATOM 551 N N . GLY A 1 73 ? 8.192 -4.537 4.430 1.00 93.12 73 GLY A N 1
ATOM 552 C CA . GLY A 1 73 ? 8.448 -5.713 3.589 1.00 93.12 73 GLY A CA 1
ATOM 553 C C . GLY A 1 73 ? 7.540 -6.912 3.903 1.00 93.12 73 GLY A C 1
ATOM 554 O O . GLY A 1 73 ? 7.894 -8.055 3.624 1.00 93.12 73 GLY A O 1
ATOM 555 N N . LYS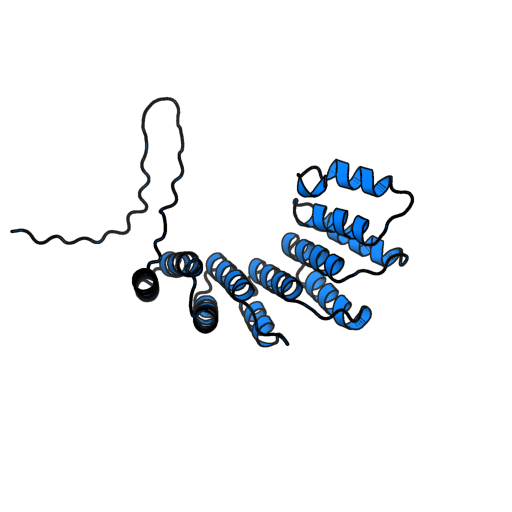 A 1 74 ? 6.369 -6.685 4.509 1.00 97.38 74 LYS A N 1
ATOM 556 C CA . LYS A 1 74 ? 5.425 -7.733 4.933 1.00 97.38 74 LYS A CA 1
ATOM 557 C C . LYS A 1 74 ? 4.385 -8.007 3.847 1.00 97.38 74 LYS A C 1
ATOM 559 O O . LYS A 1 74 ? 3.198 -7.746 4.048 1.00 97.38 74 LYS A O 1
ATOM 564 N N . VAL A 1 75 ? 4.832 -8.546 2.713 1.00 97.75 75 VAL A N 1
ATOM 565 C CA . VAL A 1 75 ? 3.980 -8.780 1.532 1.00 97.75 75 VAL A CA 1
ATOM 566 C C . VAL A 1 75 ? 2.750 -9.630 1.865 1.00 97.75 75 VAL A C 1
ATOM 568 O O . VAL A 1 75 ? 1.627 -9.236 1.558 1.00 97.75 75 VAL A O 1
ATOM 571 N N . ASP A 1 76 ? 2.932 -10.747 2.571 1.00 98.12 76 ASP A N 1
ATOM 572 C CA . ASP A 1 76 ? 1.825 -11.660 2.888 1.00 98.12 76 ASP A CA 1
ATOM 573 C C . ASP A 1 76 ? 0.786 -11.041 3.830 1.00 98.12 76 ASP A C 1
ATOM 575 O O . ASP A 1 76 ? -0.415 -11.248 3.650 1.00 98.12 76 ASP A O 1
ATOM 579 N N . LYS A 1 77 ? 1.220 -10.212 4.794 1.00 98.00 77 LYS A N 1
ATOM 580 C CA . LYS A 1 77 ? 0.283 -9.431 5.621 1.00 98.00 77 LYS A CA 1
ATOM 581 C C . LYS A 1 77 ? -0.473 -8.413 4.773 1.00 98.00 77 LYS A C 1
ATOM 583 O O . LYS A 1 77 ? -1.679 -8.277 4.938 1.00 98.00 77 LYS A O 1
ATOM 588 N N . GLY A 1 78 ? 0.214 -7.732 3.855 1.00 98.31 78 GLY A N 1
ATOM 589 C CA . GLY A 1 78 ? -0.407 -6.780 2.938 1.00 98.31 78 GLY A CA 1
ATOM 590 C C . GLY A 1 78 ? -1.516 -7.413 2.096 1.00 98.31 78 GLY A C 1
ATOM 591 O O . GLY A 1 78 ? -2.618 -6.872 2.043 1.00 98.31 78 GLY A O 1
ATOM 592 N N . ARG A 1 79 ? -1.260 -8.594 1.516 1.00 98.31 79 ARG A N 1
ATOM 593 C CA . ARG A 1 79 ? -2.268 -9.385 0.785 1.00 98.31 79 ARG A CA 1
ATOM 594 C C . ARG A 1 79 ? -3.450 -9.753 1.680 1.00 98.31 79 ARG A C 1
ATOM 596 O O . ARG A 1 79 ? -4.587 -9.449 1.345 1.00 98.31 79 ARG A O 1
ATOM 603 N N . SER A 1 80 ? -3.169 -10.308 2.860 1.00 98.56 80 SER A N 1
ATOM 604 C CA . SER A 1 80 ? -4.201 -10.684 3.833 1.00 98.56 80 SER A CA 1
ATOM 605 C C . SER A 1 80 ? -5.086 -9.499 4.238 1.00 98.56 80 SER A C 1
ATOM 607 O O . SER A 1 80 ? -6.307 -9.630 4.301 1.00 98.56 80 SER A O 1
ATOM 609 N N . TYR A 1 81 ? -4.509 -8.312 4.450 1.00 98.62 81 TYR A N 1
ATOM 610 C CA . TYR A 1 81 ? -5.278 -7.107 4.767 1.00 98.62 81 TYR A CA 1
ATOM 611 C C . TYR A 1 81 ? -6.072 -6.566 3.579 1.00 98.62 81 TYR A C 1
ATOM 613 O O . TYR A 1 81 ? -7.199 -6.113 3.775 1.00 98.62 81 TYR A O 1
ATOM 621 N N . PHE A 1 82 ? -5.545 -6.657 2.359 1.00 98.31 82 PHE A N 1
ATOM 622 C CA . PHE A 1 82 ? -6.293 -6.312 1.151 1.00 98.31 82 PHE A CA 1
ATOM 623 C C . PHE A 1 82 ? -7.492 -7.250 0.936 1.00 98.31 82 PHE A C 1
ATOM 625 O O . PHE A 1 82 ? -8.597 -6.785 0.669 1.00 98.31 82 PHE A O 1
ATOM 632 N N . ASP A 1 83 ? -7.315 -8.554 1.143 1.00 98.25 83 ASP A N 1
ATOM 633 C CA . ASP A 1 83 ? -8.406 -9.529 1.055 1.00 98.25 83 ASP A CA 1
ATOM 634 C C . ASP A 1 83 ? -9.415 -9.354 2.196 1.00 98.25 83 ASP A C 1
ATOM 636 O O . ASP A 1 83 ? -10.623 -9.463 1.987 1.00 98.25 83 ASP A O 1
ATOM 640 N N . MET A 1 84 ? -8.947 -9.042 3.408 1.00 98.44 84 MET A N 1
ATOM 641 C CA . MET A 1 84 ? -9.809 -8.745 4.555 1.00 98.44 84 MET A CA 1
ATOM 642 C C . MET A 1 84 ? -10.693 -7.523 4.286 1.00 98.44 84 MET A C 1
ATOM 644 O O . MET A 1 84 ? -11.886 -7.556 4.591 1.00 98.44 84 MET A O 1
ATOM 648 N N . MET A 1 85 ? -10.132 -6.464 3.701 1.00 98.50 85 MET A N 1
ATOM 649 C CA . MET A 1 85 ? -10.864 -5.258 3.312 1.00 98.50 85 MET A CA 1
ATOM 650 C C . MET A 1 85 ? -12.070 -5.589 2.423 1.00 98.50 85 MET A C 1
ATOM 652 O O . MET A 1 85 ? -13.177 -5.118 2.681 1.00 98.50 85 MET A O 1
ATOM 656 N N . ILE A 1 86 ? -11.866 -6.445 1.421 1.00 97.81 86 ILE A N 1
ATOM 657 C CA . ILE A 1 86 ? -12.903 -6.836 0.462 1.00 97.81 86 ILE A CA 1
ATOM 658 C C . ILE A 1 86 ? -13.898 -7.801 1.110 1.00 97.81 86 ILE A C 1
ATOM 660 O O . ILE A 1 86 ? -15.097 -7.540 1.139 1.00 97.81 86 ILE A O 1
ATOM 664 N N . ASN A 1 87 ? -13.405 -8.914 1.653 1.00 98.06 87 ASN A N 1
ATOM 665 C CA . ASN A 1 87 ? -14.247 -10.052 2.023 1.00 98.06 87 ASN A CA 1
ATOM 666 C C . ASN A 1 87 ? -14.950 -9.870 3.372 1.00 98.06 87 ASN A C 1
ATOM 668 O O . ASN A 1 87 ? -16.058 -10.366 3.559 1.00 98.06 87 ASN A O 1
ATOM 672 N N . LYS A 1 88 ? -14.307 -9.189 4.328 1.00 97.69 88 LYS A N 1
ATOM 673 C CA . LYS A 1 88 ? -14.848 -9.001 5.682 1.00 97.69 88 LYS A CA 1
ATOM 674 C C . LYS A 1 88 ? -15.536 -7.653 5.848 1.00 97.69 88 LYS A C 1
ATOM 676 O O . LYS A 1 88 ? -16.563 -7.584 6.516 1.00 97.69 88 LYS A O 1
ATOM 681 N N . TYR A 1 89 ? -14.962 -6.595 5.278 1.00 97.62 89 TYR A N 1
ATOM 682 C CA . TYR A 1 89 ? -15.471 -5.231 5.444 1.00 97.62 89 TYR A CA 1
ATOM 683 C C . TYR A 1 89 ? -16.285 -4.730 4.246 1.00 97.62 89 TYR A C 1
ATOM 685 O O . TYR A 1 89 ? -16.908 -3.678 4.352 1.00 97.62 89 TYR A O 1
ATOM 693 N N . GLY A 1 90 ? -16.322 -5.467 3.128 1.00 97.50 90 GLY A N 1
ATOM 694 C CA . GLY A 1 90 ? -17.098 -5.084 1.944 1.00 97.50 90 GLY A CA 1
ATOM 695 C C . GLY A 1 90 ? -16.600 -3.800 1.275 1.00 97.50 90 GLY A C 1
ATOM 696 O O . GLY A 1 90 ? -17.351 -3.157 0.544 1.00 97.50 90 GLY A O 1
ATOM 697 N N . ILE A 1 91 ? -15.356 -3.394 1.542 1.00 97.75 91 ILE A N 1
ATOM 698 C CA . ILE A 1 91 ? -14.788 -2.152 1.021 1.00 97.75 91 ILE A CA 1
ATOM 699 C C . ILE A 1 91 ? -14.264 -2.411 -0.392 1.00 97.75 91 ILE A C 1
ATOM 701 O O . ILE A 1 91 ? -13.392 -3.255 -0.614 1.00 97.75 91 ILE A O 1
ATOM 705 N N . VAL A 1 92 ? -14.785 -1.649 -1.356 1.00 96.56 92 VAL A N 1
ATOM 706 C CA . VAL A 1 92 ? -14.363 -1.726 -2.757 1.00 96.56 92 VAL A CA 1
ATOM 707 C C . VAL A 1 92 ? -12.984 -1.067 -2.917 1.00 96.56 92 VAL A C 1
ATOM 709 O O . VAL A 1 92 ? -12.831 0.113 -2.586 1.00 96.56 92 VAL A O 1
ATOM 712 N N . PRO A 1 93 ? -11.966 -1.775 -3.447 1.00 96.44 93 PRO A N 1
ATOM 713 C CA . PRO A 1 93 ? -10.647 -1.193 -3.647 1.00 96.44 93 PRO A CA 1
ATOM 714 C C . PRO A 1 93 ? -10.678 -0.039 -4.657 1.00 96.44 93 PRO A C 1
ATOM 716 O O . PRO A 1 93 ? -11.140 -0.178 -5.787 1.00 96.44 93 PRO A O 1
ATOM 719 N N . ASN A 1 94 ? -10.116 1.100 -4.262 1.00 93.12 94 ASN A N 1
ATOM 720 C CA . ASN A 1 94 ? -9.841 2.231 -5.155 1.00 93.12 94 ASN A CA 1
ATOM 721 C C . ASN A 1 94 ? -8.359 2.273 -5.592 1.00 93.12 94 ASN A C 1
ATOM 723 O O . ASN A 1 94 ? -7.526 1.510 -5.100 1.00 93.12 94 ASN A O 1
ATOM 727 N N . MET A 1 95 ? -8.005 3.219 -6.473 1.00 90.94 95 MET A N 1
ATOM 728 C CA . MET A 1 95 ? -6.638 3.390 -7.001 1.00 90.94 95 MET A CA 1
ATOM 729 C C . MET A 1 95 ? -5.540 3.469 -5.931 1.00 90.94 95 MET A C 1
ATOM 731 O O . MET A 1 95 ? -4.425 3.018 -6.179 1.00 90.94 95 MET A O 1
ATOM 735 N N . LYS A 1 96 ? -5.822 4.013 -4.737 1.00 92.12 96 LYS A N 1
ATOM 736 C CA . LYS A 1 96 ? -4.821 4.092 -3.660 1.00 92.12 96 LYS A CA 1
ATOM 737 C C . LYS A 1 96 ? -4.493 2.709 -3.107 1.00 92.12 96 LYS A C 1
ATOM 739 O O . LYS A 1 96 ? -3.324 2.421 -2.884 1.00 92.12 96 LYS A O 1
ATOM 744 N N . HIS A 1 97 ? -5.496 1.850 -2.931 1.00 96.38 97 HIS A N 1
ATOM 745 C CA . HIS A 1 97 ? -5.290 0.481 -2.457 1.00 96.38 97 HIS A CA 1
ATOM 746 C C . HIS A 1 97 ? -4.477 -0.331 -3.467 1.00 96.38 97 HIS A C 1
ATOM 748 O O . HIS A 1 97 ? -3.481 -0.949 -3.096 1.00 96.38 97 HIS A O 1
ATOM 754 N N . TYR A 1 98 ? -4.844 -0.254 -4.751 1.00 97.06 98 TYR A N 1
ATOM 755 C CA . TYR A 1 98 ? -4.083 -0.890 -5.829 1.00 97.06 98 TYR A CA 1
ATOM 756 C C . TYR A 1 98 ? -2.641 -0.377 -5.886 1.00 97.06 98 TYR A C 1
ATOM 758 O O . TYR A 1 98 ? -1.711 -1.175 -5.957 1.00 97.06 98 TYR A O 1
ATOM 766 N N . GLY A 1 99 ? -2.444 0.939 -5.763 1.00 93.31 99 GLY A N 1
ATOM 767 C CA . GLY A 1 99 ? -1.114 1.545 -5.721 1.00 93.31 99 GLY A CA 1
ATOM 768 C C . GLY A 1 99 ? -0.258 1.033 -4.567 1.00 93.31 99 GLY A C 1
ATOM 769 O O . GLY A 1 99 ? 0.923 0.776 -4.769 1.00 93.31 99 GLY A O 1
ATOM 770 N N . CYS A 1 100 ? -0.847 0.810 -3.387 1.00 95.88 100 CYS A N 1
ATOM 771 C CA . CYS A 1 100 ? -0.120 0.248 -2.246 1.00 95.88 100 CYS A CA 1
ATOM 772 C C . CYS A 1 100 ? 0.331 -1.197 -2.500 1.00 95.88 100 CYS A C 1
ATOM 774 O O . CYS A 1 100 ? 1.456 -1.545 -2.154 1.00 95.88 100 CYS A O 1
ATOM 776 N N . ILE A 1 101 ? -0.513 -2.032 -3.118 1.00 98.25 101 ILE A N 1
ATOM 777 C CA . ILE A 1 101 ? -0.138 -3.412 -3.461 1.00 98.25 101 ILE A CA 1
ATOM 778 C C . ILE A 1 101 ? 0.954 -3.433 -4.532 1.00 98.25 101 ILE A C 1
ATOM 780 O O . ILE A 1 101 ? 1.938 -4.152 -4.381 1.00 98.25 101 ILE A O 1
ATOM 784 N N . VAL A 1 102 ? 0.829 -2.614 -5.578 1.00 96.81 102 VAL A N 1
ATOM 785 C CA . VAL A 1 102 ? 1.835 -2.536 -6.647 1.00 96.81 102 VAL A CA 1
ATOM 786 C C . VAL A 1 102 ? 3.173 -2.008 -6.121 1.00 96.81 102 VAL A C 1
ATOM 788 O O . VAL A 1 102 ? 4.206 -2.583 -6.450 1.00 96.81 102 VAL A O 1
ATOM 791 N N . ASP A 1 103 ? 3.176 -0.972 -5.274 1.00 91.50 103 ASP A N 1
ATOM 792 C CA . ASP A 1 103 ? 4.396 -0.469 -4.620 1.00 91.50 103 ASP A CA 1
ATOM 793 C C . ASP A 1 103 ? 5.042 -1.548 -3.737 1.00 91.50 103 ASP A C 1
ATOM 795 O O . ASP A 1 103 ? 6.241 -1.798 -3.841 1.00 91.50 103 ASP A O 1
ATOM 799 N N . MET A 1 104 ? 4.243 -2.249 -2.930 1.00 96.06 104 MET A N 1
ATOM 800 C CA . MET A 1 104 ? 4.710 -3.323 -2.051 1.00 96.06 104 MET A CA 1
ATOM 801 C C . MET A 1 104 ? 5.327 -4.495 -2.825 1.00 96.06 104 MET A C 1
ATOM 803 O O . MET A 1 104 ? 6.441 -4.914 -2.510 1.00 96.06 104 MET A O 1
ATOM 807 N N . LEU A 1 105 ? 4.633 -5.015 -3.843 1.00 97.75 105 LEU A N 1
ATOM 808 C CA . LEU A 1 105 ? 5.151 -6.086 -4.704 1.00 97.75 105 LEU A CA 1
ATOM 809 C C . LEU A 1 105 ? 6.391 -5.614 -5.473 1.00 97.75 105 LEU A C 1
ATOM 811 O O . LEU A 1 105 ? 7.364 -6.357 -5.596 1.00 97.75 105 LEU A O 1
ATOM 815 N N . GLY A 1 106 ? 6.369 -4.362 -5.934 1.00 93.25 106 GLY A N 1
ATOM 816 C CA . GLY A 1 106 ? 7.476 -3.707 -6.614 1.00 93.25 106 GLY A CA 1
ATOM 817 C C . GLY A 1 106 ? 8.748 -3.694 -5.775 1.00 93.25 106 GLY A C 1
ATOM 818 O O . GLY A 1 106 ? 9.764 -4.204 -6.228 1.00 93.25 106 GLY A O 1
ATOM 819 N N . ARG A 1 107 ? 8.681 -3.184 -4.538 1.00 89.69 107 ARG A N 1
ATOM 820 C CA . ARG A 1 107 ? 9.813 -3.140 -3.589 1.00 89.69 107 ARG A CA 1
ATOM 821 C C . ARG A 1 107 ? 10.353 -4.519 -3.220 1.00 89.69 107 ARG A C 1
ATOM 823 O O . ARG A 1 107 ? 11.536 -4.653 -2.923 1.00 89.69 107 ARG A O 1
ATOM 830 N N . ALA A 1 108 ? 9.489 -5.531 -3.210 1.00 94.25 108 ALA A N 1
ATOM 831 C CA . ALA A 1 108 ? 9.870 -6.913 -2.940 1.00 94.25 108 ALA A CA 1
ATOM 832 C C . ALA A 1 108 ? 10.508 -7.616 -4.156 1.00 94.25 108 ALA A C 1
ATOM 834 O O . ALA A 1 108 ? 10.872 -8.786 -4.059 1.00 94.25 108 ALA A O 1
ATOM 835 N N . GLY A 1 109 ? 10.625 -6.943 -5.308 1.00 93.94 109 GLY A N 1
ATOM 836 C CA . GLY A 1 109 ? 11.128 -7.533 -6.550 1.00 93.94 109 GLY A CA 1
ATOM 837 C C . GLY A 1 109 ? 10.147 -8.491 -7.235 1.00 93.94 109 GLY A C 1
ATOM 838 O O . GLY A 1 109 ? 10.502 -9.132 -8.224 1.00 93.94 109 GLY A O 1
ATOM 839 N N . LEU A 1 110 ? 8.898 -8.575 -6.767 1.00 97.38 110 LEU A N 1
ATOM 840 C CA . LEU A 1 110 ? 7.850 -9.456 -7.297 1.00 97.38 110 LEU A CA 1
ATOM 841 C C . LEU A 1 110 ? 7.176 -8.836 -8.531 1.00 97.38 110 LEU A C 1
ATOM 843 O O . LEU A 1 110 ? 5.956 -8.711 -8.616 1.00 97.38 110 LEU A O 1
ATOM 847 N N . LEU A 1 111 ? 7.981 -8.412 -9.504 1.00 96.00 111 LEU A N 1
ATOM 848 C CA . LEU A 1 111 ? 7.529 -7.571 -10.616 1.00 96.00 111 LEU A CA 1
ATOM 849 C C . LEU A 1 111 ? 6.548 -8.278 -11.553 1.00 96.00 111 LEU A C 1
ATOM 851 O O . LEU A 1 111 ? 5.590 -7.660 -12.017 1.00 96.00 111 LEU A O 1
ATOM 855 N N . THR A 1 112 ? 6.751 -9.573 -11.811 1.00 97.19 112 THR A N 1
ATOM 856 C CA . THR A 1 112 ? 5.823 -10.377 -12.624 1.00 97.19 112 THR A CA 1
ATOM 857 C C . THR A 1 112 ? 4.449 -10.431 -11.975 1.00 97.19 112 THR A C 1
ATOM 859 O O . THR A 1 112 ? 3.435 -10.263 -12.649 1.00 97.19 112 THR A O 1
ATOM 862 N N . GLU A 1 113 ? 4.417 -10.620 -10.659 1.00 97.31 113 GLU A N 1
ATOM 863 C CA . GLU A 1 113 ? 3.175 -10.646 -9.901 1.00 97.31 113 GLU A CA 1
ATOM 864 C C . GLU A 1 113 ? 2.525 -9.263 -9.856 1.00 97.31 113 GLU A C 1
ATOM 866 O O . GLU A 1 113 ? 1.324 -9.156 -10.079 1.00 97.31 113 GLU A O 1
ATOM 871 N N . ALA A 1 114 ? 3.309 -8.198 -9.657 1.00 97.69 114 ALA A N 1
ATOM 872 C CA . ALA A 1 114 ? 2.811 -6.826 -9.697 1.00 97.69 114 ALA A CA 1
ATOM 873 C C . ALA A 1 114 ? 2.138 -6.509 -11.042 1.00 97.69 114 ALA A C 1
ATOM 875 O O . ALA A 1 114 ? 1.040 -5.959 -11.066 1.00 97.69 114 ALA A O 1
ATOM 876 N N . PHE A 1 115 ? 2.747 -6.911 -12.163 1.00 96.56 115 PHE A N 1
ATOM 877 C CA . PHE A 1 115 ? 2.152 -6.740 -13.490 1.00 96.56 115 PHE A CA 1
ATOM 878 C C . PHE A 1 115 ? 0.850 -7.544 -13.643 1.00 96.56 115 PHE A C 1
ATOM 880 O O . PHE A 1 115 ? -0.162 -7.005 -14.085 1.00 96.56 115 PHE A O 1
ATOM 887 N N . GLN A 1 116 ? 0.846 -8.819 -13.239 1.00 96.75 116 GLN A N 1
ATOM 888 C CA . GLN A 1 116 ? -0.355 -9.666 -13.288 1.00 96.75 116 GLN A CA 1
ATOM 889 C C . GLN A 1 116 ? -1.485 -9.138 -12.399 1.00 96.75 116 GLN A C 1
ATOM 891 O O . GLN A 1 116 ? -2.656 -9.274 -12.744 1.00 96.75 116 GLN A O 1
ATOM 896 N N . PHE A 1 117 ? -1.146 -8.557 -11.251 1.00 97.19 117 PHE A N 1
ATOM 897 C CA . PHE A 1 117 ? -2.107 -7.930 -10.357 1.00 97.19 117 PHE A CA 1
ATOM 898 C C . PHE A 1 117 ? -2.777 -6.726 -11.027 1.00 97.19 117 PHE A C 1
ATOM 900 O O . PHE A 1 117 ? -3.996 -6.600 -10.949 1.00 97.19 117 PHE A O 1
ATOM 907 N N . ILE A 1 118 ? -2.010 -5.899 -11.749 1.00 96.19 118 ILE A N 1
ATOM 908 C CA . ILE A 1 118 ? -2.548 -4.764 -12.513 1.00 96.19 118 ILE A CA 1
ATOM 909 C C . ILE A 1 118 ? -3.509 -5.234 -13.613 1.00 96.19 118 ILE A C 1
ATOM 911 O O . ILE A 1 118 ? -4.597 -4.680 -13.743 1.00 96.19 118 ILE A O 1
ATOM 915 N N . ASP A 1 119 ? -3.154 -6.281 -14.365 1.00 92.94 119 ASP A N 1
ATOM 916 C CA . ASP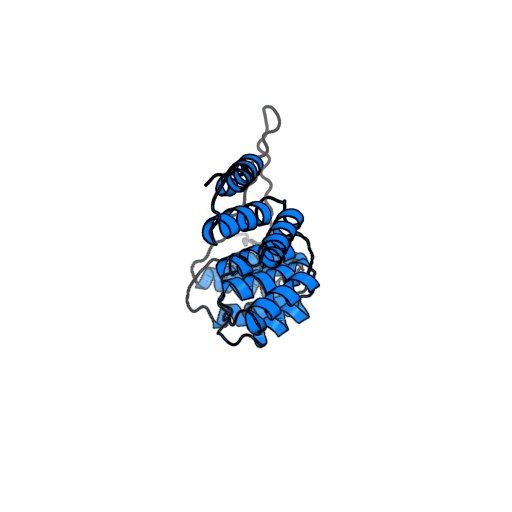 A 1 119 ? -4.024 -6.841 -15.414 1.00 92.94 119 ASP A CA 1
ATOM 917 C C . ASP A 1 119 ? -5.349 -7.406 -14.853 1.00 92.94 119 ASP A C 1
ATOM 919 O O . ASP A 1 119 ? -6.337 -7.496 -15.580 1.00 92.94 119 ASP A O 1
ATOM 923 N N . LYS A 1 120 ? -5.386 -7.782 -13.567 1.00 93.88 120 LYS A N 1
ATOM 924 C CA . LYS A 1 120 ? -6.582 -8.292 -12.870 1.00 93.88 120 LYS A CA 1
ATOM 925 C C . LYS A 1 120 ? -7.400 -7.203 -12.170 1.00 93.88 120 LYS A C 1
ATOM 927 O O . LYS A 1 120 ? -8.381 -7.524 -11.501 1.00 93.88 120 LYS A O 1
ATOM 932 N N . MET A 1 121 ? -7.003 -5.934 -12.258 1.00 93.12 121 MET A N 1
ATOM 933 C CA . MET A 1 121 ? -7.759 -4.842 -11.649 1.00 93.12 121 MET A CA 1
ATOM 934 C C . MET A 1 121 ? -9.142 -4.717 -12.302 1.00 93.12 121 MET A C 1
ATOM 936 O O . MET A 1 121 ? -9.267 -4.698 -13.522 1.00 93.12 121 MET A O 1
ATOM 940 N N . ASN A 1 122 ? -10.183 -4.545 -11.484 1.00 87.00 122 ASN A N 1
ATOM 941 C CA . ASN A 1 122 ? -11.563 -4.344 -11.957 1.00 87.00 122 ASN A CA 1
ATOM 942 C C . ASN A 1 122 ? -11.835 -2.905 -12.440 1.00 87.00 122 ASN A C 1
ATOM 944 O O . ASN A 1 122 ? -12.976 -2.525 -12.688 1.00 87.00 122 ASN A O 1
ATOM 948 N N . VAL A 1 123 ? -10.792 -2.083 -12.503 1.00 88.81 123 VAL A N 1
ATOM 949 C CA . VAL A 1 123 ? -10.818 -0.658 -12.827 1.00 88.81 123 VAL A CA 1
ATOM 950 C C . VAL A 1 123 ? -9.595 -0.342 -13.673 1.00 88.81 123 VAL A C 1
ATOM 952 O O . VAL A 1 123 ? -8.531 -0.926 -13.464 1.00 88.81 123 VAL A O 1
ATOM 955 N N . GLU A 1 124 ? -9.739 0.589 -14.613 1.00 87.50 124 GLU A N 1
ATOM 956 C CA . GLU A 1 124 ? -8.652 0.948 -15.521 1.00 87.50 124 GLU A CA 1
ATOM 957 C C . GLU A 1 124 ? -7.452 1.521 -14.737 1.00 87.50 124 GLU A C 1
ATOM 959 O O . GLU A 1 124 ? -7.613 2.498 -13.992 1.00 87.50 124 GLU A O 1
ATOM 964 N N . PRO A 1 125 ? -6.249 0.924 -14.852 1.00 89.44 125 PRO A N 1
ATOM 965 C CA . PRO A 1 125 ? -5.081 1.412 -14.134 1.00 89.44 125 PRO A CA 1
ATOM 966 C C . PRO A 1 125 ? -4.640 2.766 -14.688 1.00 89.44 125 PRO A C 1
ATOM 968 O O . PRO A 1 125 ? -4.386 2.909 -15.882 1.00 89.44 125 PRO A O 1
ATOM 971 N N . ASN A 1 126 ? -4.500 3.759 -13.813 1.00 86.00 126 ASN A N 1
ATOM 972 C CA . ASN A 1 126 ? -4.039 5.086 -14.211 1.00 86.00 126 ASN A CA 1
ATOM 973 C C . ASN A 1 126 ? -2.507 5.145 -14.374 1.00 86.00 126 ASN A C 1
ATOM 975 O O . ASN A 1 126 ? -1.772 4.219 -14.023 1.00 86.00 126 ASN A O 1
ATOM 979 N N . GLY A 1 127 ? -2.001 6.284 -14.856 1.00 80.62 127 GLY A N 1
ATOM 980 C CA . GLY A 1 127 ? -0.561 6.471 -15.044 1.00 80.62 127 GLY A CA 1
ATOM 981 C C . GLY A 1 127 ? 0.267 6.329 -13.760 1.00 80.62 127 GLY A C 1
ATOM 982 O O . GLY A 1 127 ? 1.418 5.916 -13.829 1.00 80.62 127 GLY A O 1
ATOM 983 N N . ILE A 1 128 ? -0.300 6.614 -12.579 1.00 81.31 128 ILE A N 1
ATOM 984 C CA . ILE A 1 128 ? 0.410 6.464 -11.296 1.00 81.31 128 ILE A CA 1
ATOM 985 C C . ILE A 1 128 ? 0.767 4.993 -11.053 1.00 81.31 128 ILE A C 1
ATOM 987 O O . ILE A 1 128 ? 1.916 4.709 -10.735 1.00 81.31 128 ILE A O 1
ATOM 991 N N . ILE A 1 129 ? -0.168 4.063 -11.271 1.00 89.06 129 ILE A N 1
ATOM 992 C CA . ILE A 1 129 ? 0.068 2.621 -11.092 1.00 89.06 129 ILE A CA 1
ATOM 993 C C . ILE A 1 129 ? 1.212 2.123 -11.985 1.00 89.06 129 ILE A C 1
ATOM 995 O O . ILE A 1 129 ? 2.138 1.461 -11.509 1.00 89.06 129 ILE A O 1
ATOM 999 N N . TRP A 1 130 ? 1.186 2.486 -13.269 1.00 89.81 130 TRP A N 1
ATOM 1000 C CA . TRP A 1 130 ? 2.227 2.081 -14.214 1.00 89.81 130 TRP A CA 1
ATOM 1001 C C . TRP A 1 130 ? 3.586 2.704 -13.896 1.00 89.81 130 TRP A C 1
ATOM 1003 O O . TRP A 1 130 ? 4.599 2.020 -14.009 1.00 89.81 130 TRP A O 1
ATOM 1013 N N . ARG A 1 131 ? 3.627 3.960 -13.431 1.00 83.00 131 ARG A N 1
ATOM 1014 C CA . ARG A 1 131 ? 4.868 4.600 -12.960 1.00 83.00 131 ARG A CA 1
ATOM 1015 C C . ARG A 1 131 ? 5.442 3.923 -11.730 1.00 83.00 131 ARG A C 1
ATOM 1017 O O . ARG A 1 131 ? 6.654 3.754 -11.658 1.00 83.00 131 ARG A O 1
ATOM 1024 N N . THR A 1 132 ? 4.596 3.542 -10.774 1.00 85.75 132 THR A N 1
ATOM 1025 C CA . THR A 1 132 ? 5.032 2.804 -9.585 1.00 85.75 132 THR A CA 1
ATOM 1026 C C . THR A 1 132 ? 5.701 1.493 -9.993 1.00 85.75 132 THR A C 1
ATOM 1028 O O . THR A 1 132 ? 6.816 1.214 -9.553 1.00 85.75 132 THR A O 1
ATOM 1031 N N . LEU A 1 133 ? 5.082 0.730 -10.902 1.00 91.06 133 LEU A N 1
ATOM 1032 C CA . LEU A 1 133 ? 5.689 -0.493 -11.427 1.00 91.06 133 LEU A CA 1
ATOM 1033 C C . LEU A 1 133 ? 6.980 -0.210 -12.210 1.00 91.06 133 LEU A C 1
ATOM 1035 O O . LEU A 1 133 ? 7.964 -0.927 -12.038 1.00 91.06 133 LEU A O 1
ATOM 1039 N N . LEU A 1 134 ? 7.004 0.833 -13.042 1.00 85.75 134 LEU A N 1
ATOM 1040 C CA . LEU A 1 134 ? 8.178 1.212 -13.831 1.00 85.75 134 LEU A CA 1
ATOM 1041 C C . LEU A 1 134 ? 9.367 1.589 -12.937 1.00 85.75 134 LEU A C 1
ATOM 1043 O O . LEU A 1 134 ? 10.487 1.150 -13.188 1.00 85.75 134 LEU A O 1
ATOM 1047 N N . GLY A 1 135 ? 9.122 2.338 -11.859 1.00 79.81 135 GLY A N 1
ATOM 1048 C CA . GLY A 1 135 ? 10.135 2.664 -10.857 1.00 79.81 135 GLY A CA 1
ATOM 1049 C C . GLY A 1 135 ? 10.711 1.414 -10.190 1.00 79.81 135 GLY A C 1
ATOM 1050 O O . GLY A 1 135 ? 11.928 1.297 -10.053 1.00 79.81 135 GLY A O 1
ATOM 1051 N N . ALA A 1 136 ? 9.863 0.440 -9.853 1.00 87.19 136 ALA A N 1
ATOM 1052 C CA . ALA A 1 136 ? 10.314 -0.842 -9.317 1.00 87.19 136 ALA A CA 1
ATOM 1053 C C . ALA A 1 136 ? 11.105 -1.665 -10.354 1.00 87.19 136 ALA A C 1
ATOM 1055 O O . ALA A 1 136 ? 12.135 -2.254 -10.031 1.00 87.19 136 ALA A O 1
ATOM 1056 N N . CYS A 1 137 ? 10.689 -1.658 -11.622 1.00 86.62 137 CYS A N 1
ATOM 1057 C CA . CYS A 1 137 ? 11.433 -2.307 -12.704 1.00 86.62 137 CYS A CA 1
ATOM 1058 C C . CYS A 1 137 ? 12.822 -1.692 -12.890 1.00 86.62 137 CYS A C 1
ATOM 1060 O O . CYS A 1 137 ? 13.787 -2.431 -13.069 1.00 86.62 137 CYS A O 1
ATOM 1062 N N . ALA A 1 138 ? 12.933 -0.363 -12.811 1.00 79.94 138 ALA A N 1
ATOM 1063 C CA . ALA A 1 138 ? 14.213 0.336 -12.860 1.00 79.94 138 ALA A CA 1
ATOM 1064 C C . ALA A 1 138 ? 15.100 -0.022 -11.656 1.00 79.94 138 ALA A C 1
ATOM 1066 O O . ALA A 1 138 ? 16.285 -0.289 -11.835 1.00 79.94 138 ALA A O 1
ATOM 1067 N N . LEU A 1 139 ? 14.524 -0.096 -10.450 1.00 80.75 139 LEU A N 1
ATOM 1068 C CA . LEU A 1 139 ? 15.241 -0.475 -9.228 1.00 80.75 139 LEU A CA 1
ATOM 1069 C C . LEU A 1 139 ? 15.813 -1.900 -9.294 1.00 80.75 139 LEU A C 1
ATOM 1071 O O . LEU A 1 139 ? 16.939 -2.131 -8.865 1.00 80.75 139 LEU A O 1
ATOM 1075 N N . HIS A 1 140 ? 15.045 -2.850 -9.829 1.00 85.94 140 HIS A N 1
ATOM 1076 C CA . HIS A 1 140 ? 15.429 -4.264 -9.887 1.00 85.94 140 HIS A CA 1
ATOM 1077 C C . HIS A 1 140 ? 16.034 -4.691 -11.237 1.00 85.94 140 HIS A C 1
ATOM 1079 O O . HIS A 1 140 ? 16.317 -5.871 -11.430 1.00 85.94 140 HIS A O 1
ATOM 1085 N N . GLY A 1 141 ? 16.213 -3.766 -12.185 1.00 81.56 141 GLY A N 1
ATOM 1086 C CA . GLY A 1 141 ? 16.786 -4.048 -13.506 1.00 81.56 141 GLY A CA 1
ATOM 1087 C C . GLY A 1 141 ? 15.930 -4.947 -14.411 1.00 81.56 141 GLY A C 1
ATOM 1088 O O . GLY A 1 141 ? 16.457 -5.574 -15.328 1.00 81.56 141 GLY A O 1
ATOM 1089 N N . ASN A 1 142 ? 14.615 -5.041 -14.186 1.00 85.19 142 ASN A N 1
ATOM 1090 C CA . ASN A 1 142 ? 13.732 -5.888 -14.997 1.00 85.19 142 ASN A CA 1
ATOM 1091 C C . ASN A 1 142 ? 13.209 -5.129 -16.223 1.00 85.19 142 ASN A C 1
ATOM 1093 O O . ASN A 1 142 ? 12.160 -4.483 -16.202 1.00 85.19 142 ASN A O 1
ATOM 1097 N N . ILE A 1 143 ? 13.977 -5.218 -17.305 1.00 80.56 143 ILE A N 1
ATOM 1098 C CA . ILE A 1 143 ? 13.738 -4.490 -18.556 1.00 80.56 143 ILE A CA 1
ATOM 1099 C C . ILE A 1 143 ? 12.439 -4.928 -19.229 1.00 80.56 143 ILE A C 1
ATOM 1101 O O . ILE A 1 143 ? 11.703 -4.094 -19.749 1.00 80.56 143 ILE A O 1
ATOM 1105 N N . GLU A 1 144 ? 12.151 -6.227 -19.213 1.00 87.44 144 GLU A N 1
ATOM 1106 C CA . GLU A 1 144 ? 11.022 -6.801 -19.943 1.00 87.44 144 GLU A CA 1
ATOM 1107 C C . GLU A 1 144 ? 9.684 -6.268 -19.422 1.00 87.44 144 GLU A C 1
ATOM 1109 O O . GLU A 1 144 ? 8.854 -5.762 -20.180 1.00 87.44 144 GLU A O 1
ATOM 1114 N N . ILE A 1 145 ? 9.492 -6.298 -18.101 1.00 90.44 145 ILE A N 1
ATOM 1115 C CA . ILE A 1 145 ? 8.269 -5.774 -17.487 1.00 90.44 145 ILE A CA 1
ATOM 1116 C C . ILE A 1 145 ? 8.215 -4.250 -17.607 1.00 90.44 145 ILE A C 1
ATOM 1118 O O . ILE A 1 145 ? 7.143 -3.705 -17.874 1.00 90.44 145 ILE A O 1
ATOM 1122 N N . GLY A 1 146 ? 9.351 -3.555 -17.489 1.00 84.88 146 GLY A N 1
ATOM 1123 C CA . GLY A 1 146 ? 9.389 -2.103 -17.666 1.00 84.88 146 GLY A CA 1
ATOM 1124 C C . GLY A 1 146 ? 9.013 -1.651 -19.078 1.00 84.88 146 GLY A C 1
ATOM 1125 O O . GLY A 1 146 ? 8.259 -0.688 -19.217 1.00 84.88 146 GLY A O 1
ATOM 1126 N N . LYS A 1 147 ? 9.435 -2.373 -20.126 1.00 82.38 147 LYS A N 1
ATOM 1127 C CA . LYS A 1 147 ? 9.003 -2.118 -21.513 1.00 82.38 147 LYS A CA 1
ATOM 1128 C C . LYS A 1 147 ? 7.487 -2.260 -21.652 1.00 82.38 147 LYS A C 1
ATOM 1130 O O . LYS A 1 147 ? 6.823 -1.342 -22.125 1.00 82.38 147 LYS A O 1
ATOM 1135 N N . ARG A 1 148 ? 6.915 -3.353 -21.140 1.00 88.88 148 ARG A N 1
ATOM 1136 C CA . ARG A 1 148 ? 5.459 -3.583 -21.171 1.00 88.88 148 ARG A CA 1
ATOM 1137 C C . ARG A 1 148 ? 4.682 -2.523 -20.386 1.00 88.88 148 ARG A C 1
ATOM 1139 O O . ARG A 1 148 ? 3.660 -2.035 -20.863 1.00 88.88 148 ARG A O 1
ATOM 1146 N N . ALA A 1 149 ? 5.157 -2.142 -19.199 1.00 85.88 149 ALA A N 1
ATOM 1147 C CA . ALA A 1 149 ? 4.554 -1.077 -18.395 1.00 85.88 149 ALA A CA 1
ATOM 1148 C C . ALA A 1 149 ? 4.600 0.278 -19.123 1.00 85.88 149 ALA A C 1
ATOM 1150 O O . ALA A 1 149 ? 3.627 1.030 -19.098 1.00 85.88 149 ALA A O 1
ATOM 1151 N N . THR A 1 150 ? 5.694 0.552 -19.834 1.00 79.38 150 THR A N 1
ATOM 1152 C CA . THR A 1 150 ? 5.849 1.748 -20.670 1.00 79.38 150 THR A CA 1
ATOM 1153 C C . THR A 1 150 ? 4.842 1.772 -21.811 1.00 79.38 150 THR A C 1
ATOM 1155 O O . THR A 1 150 ? 4.163 2.774 -22.007 1.00 79.38 150 THR A O 1
ATOM 1158 N N . GLU A 1 151 ? 4.698 0.674 -22.551 1.00 82.12 151 GLU A N 1
ATOM 1159 C CA . GLU A 1 151 ? 3.727 0.588 -23.645 1.00 82.12 151 GLU A CA 1
ATOM 1160 C C . GLU A 1 151 ? 2.293 0.834 -23.160 1.00 82.12 151 GLU A C 1
ATOM 1162 O O . GLU A 1 151 ? 1.507 1.492 -23.842 1.00 82.12 151 GLU A O 1
ATOM 1167 N N . ARG A 1 152 ? 1.943 0.328 -21.970 1.00 86.50 152 ARG A N 1
ATOM 1168 C CA . ARG A 1 152 ? 0.648 0.601 -21.330 1.00 86.50 152 ARG A CA 1
ATOM 1169 C C . ARG A 1 152 ? 0.506 2.079 -20.966 1.00 86.50 152 ARG A C 1
ATOM 1171 O O . ARG A 1 152 ? -0.521 2.675 -21.275 1.00 86.50 152 ARG A O 1
ATOM 1178 N N . LEU A 1 153 ? 1.539 2.677 -20.376 1.00 78.00 153 LEU A N 1
ATOM 1179 C CA . LEU A 1 153 ? 1.553 4.084 -19.979 1.00 78.00 153 LEU A CA 1
ATOM 1180 C C . LEU A 1 153 ? 1.422 5.040 -21.176 1.00 78.00 153 LEU A C 1
ATOM 1182 O O . LEU A 1 153 ? 0.647 5.991 -21.108 1.00 78.00 153 LEU A O 1
ATOM 1186 N N . MET A 1 154 ? 2.099 4.749 -22.290 1.00 73.75 154 MET A N 1
ATOM 1187 C CA . MET A 1 154 ? 1.984 5.520 -23.535 1.00 73.75 154 MET A CA 1
ATOM 1188 C C . MET A 1 154 ? 0.575 5.446 -24.132 1.00 73.75 154 MET A C 1
ATOM 1190 O O . MET A 1 154 ? 0.071 6.435 -24.647 1.00 73.75 154 MET A O 1
ATOM 1194 N N . LYS A 1 155 ? -0.100 4.292 -24.038 1.00 78.62 155 LYS A N 1
ATOM 1195 C CA . LYS A 1 155 ? -1.488 4.150 -24.518 1.00 78.62 155 LYS A CA 1
ATOM 1196 C C . LYS A 1 155 ? -2.485 4.972 -23.699 1.00 78.62 155 LYS A C 1
ATOM 1198 O O . LYS A 1 155 ? -3.488 5.410 -24.251 1.00 78.62 155 LYS A O 1
ATOM 1203 N N . LEU A 1 156 ? -2.212 5.180 -22.410 1.00 74.62 156 LEU A N 1
ATOM 1204 C CA . LEU A 1 156 ? -3.049 6.000 -21.528 1.00 74.62 156 LEU A CA 1
ATOM 1205 C C . LEU A 1 156 ? -2.881 7.502 -21.775 1.00 74.62 156 LEU A C 1
ATOM 1207 O O . LEU A 1 156 ? -3.772 8.282 -21.444 1.00 74.62 156 LEU A O 1
ATOM 1211 N N . ARG A 1 157 ? -1.730 7.925 -22.308 1.00 63.19 157 ARG A N 1
ATOM 1212 C CA . ARG A 1 157 ? -1.357 9.336 -22.410 1.00 63.19 157 ARG A CA 1
ATOM 1213 C C . ARG A 1 157 ? -1.421 9.826 -23.848 1.00 63.19 157 ARG A C 1
ATOM 1215 O O . ARG A 1 157 ? -0.592 9.468 -24.674 1.00 63.19 157 ARG A O 1
ATOM 1222 N N . ARG A 1 158 ? -2.372 10.723 -24.114 1.00 56.25 158 ARG A N 1
ATOM 1223 C CA . ARG A 1 158 ? -2.317 11.632 -25.268 1.00 56.25 158 ARG A CA 1
ATOM 1224 C C . ARG A 1 158 ? -1.613 12.963 -24.970 1.00 56.25 158 ARG A C 1
ATOM 1226 O O . ARG A 1 158 ? -1.397 13.707 -25.912 1.00 56.25 158 ARG A O 1
ATOM 1233 N N . ASP A 1 159 ? -1.241 13.263 -23.723 1.00 48.03 159 ASP A N 1
ATO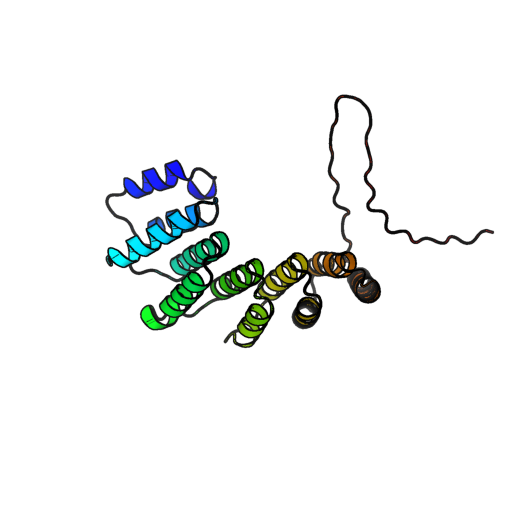M 1234 C CA . ASP A 1 159 ? -0.567 14.521 -23.368 1.00 48.03 159 ASP A CA 1
ATOM 1235 C C . ASP A 1 159 ? -0.027 14.431 -21.925 1.00 48.03 159 ASP A C 1
ATOM 1237 O O . ASP A 1 159 ? -0.815 14.149 -21.028 1.00 48.03 159 ASP A O 1
ATOM 1241 N N . GLU A 1 160 ? 1.291 14.536 -21.700 1.00 51.16 160 GLU A N 1
ATOM 1242 C CA . GLU A 1 160 ? 1.966 14.991 -20.457 1.00 51.16 160 GLU A CA 1
ATOM 1243 C C . GLU A 1 160 ? 3.387 14.406 -20.287 1.00 51.16 160 GLU A C 1
ATOM 1245 O O . GLU A 1 160 ? 3.641 13.201 -20.369 1.00 51.16 160 GLU A O 1
ATOM 1250 N N . SER A 1 161 ? 4.294 15.289 -19.883 1.00 54.00 161 SER A N 1
ATOM 1251 C CA . SER A 1 161 ? 5.750 15.251 -20.035 1.00 54.00 161 SER A CA 1
ATOM 1252 C C . SER A 1 161 ? 6.576 14.508 -18.964 1.00 54.00 161 SER A C 1
ATOM 1254 O O . SER A 1 161 ? 7.769 14.277 -19.142 1.00 54.00 161 SER A O 1
ATOM 1256 N N . GLY A 1 162 ? 5.986 14.088 -17.843 1.00 57.16 162 GLY A N 1
ATOM 1257 C CA . GLY A 1 162 ? 6.760 13.584 -16.691 1.00 57.16 162 GLY A CA 1
ATOM 1258 C C . GLY A 1 162 ? 7.389 12.185 -16.830 1.00 57.16 162 GLY A C 1
ATOM 1259 O O . GLY A 1 162 ? 8.341 11.865 -16.116 1.00 57.16 162 GLY A O 1
ATOM 1260 N N . ASP A 1 163 ? 6.892 11.340 -17.735 1.00 60.12 163 ASP A N 1
ATOM 1261 C CA . ASP A 1 163 ? 7.199 9.892 -17.723 1.00 60.12 163 ASP A CA 1
ATOM 1262 C C . ASP A 1 163 ? 8.458 9.541 -18.493 1.00 60.12 163 ASP A C 1
ATOM 1264 O O . ASP A 1 163 ? 9.141 8.557 -18.196 1.00 60.12 163 ASP A O 1
ATOM 1268 N N . TYR A 1 164 ? 8.804 10.399 -19.444 1.00 61.69 164 TYR A N 1
ATOM 1269 C CA . TYR A 1 164 ? 9.946 10.198 -20.305 1.00 61.69 164 TYR A CA 1
ATOM 1270 C C . TYR A 1 164 ? 11.273 10.286 -19.552 1.00 61.69 164 TYR A C 1
ATOM 1272 O O . TYR A 1 164 ? 12.238 9.639 -19.941 1.00 61.69 164 TYR A O 1
ATOM 1280 N N . VAL A 1 165 ? 11.331 11.017 -18.432 1.00 66.44 165 VAL A N 1
ATOM 1281 C CA . VAL A 1 165 ? 12.537 11.084 -17.591 1.00 66.44 165 VAL A CA 1
ATOM 1282 C C . VAL A 1 165 ? 12.797 9.749 -16.896 1.00 66.44 165 VAL A C 1
ATOM 1284 O O . VAL A 1 165 ? 13.927 9.259 -16.922 1.00 66.44 165 VAL A O 1
ATOM 1287 N N . LEU A 1 166 ? 11.765 9.147 -16.294 1.00 65.06 166 LEU A N 1
ATOM 1288 C CA . LEU A 1 166 ? 11.882 7.836 -15.647 1.00 65.06 166 LEU A CA 1
ATOM 1289 C C . LEU A 1 166 ? 12.229 6.762 -16.682 1.00 65.06 166 LEU A C 1
ATOM 1291 O O . LEU A 1 166 ? 13.094 5.920 -16.449 1.00 65.06 166 LEU A O 1
ATOM 1295 N N . LEU A 1 167 ? 11.605 6.860 -17.851 1.00 64.94 167 LEU A N 1
ATOM 1296 C CA . LEU A 1 167 ? 11.809 5.957 -18.965 1.00 64.94 167 LEU A CA 1
ATOM 1297 C C . LEU A 1 167 ? 13.217 6.063 -19.577 1.00 64.94 167 LEU A C 1
ATOM 1299 O O . LEU A 1 167 ? 13.898 5.056 -19.759 1.00 64.94 167 LEU A O 1
ATOM 1303 N N . SER A 1 168 ? 13.688 7.285 -19.823 1.00 63.78 168 SER A N 1
ATOM 1304 C CA . SER A 1 168 ? 15.043 7.580 -20.299 1.00 63.78 168 SER A CA 1
ATOM 1305 C C . SER A 1 168 ? 16.093 7.078 -19.307 1.00 63.78 168 SER A C 1
ATOM 1307 O O . SER A 1 168 ? 17.062 6.440 -19.712 1.00 63.78 168 SER A O 1
ATOM 1309 N N . ASN A 1 169 ? 15.877 7.282 -18.003 1.00 65.19 169 ASN A N 1
ATOM 1310 C CA . ASN A 1 169 ? 16.764 6.750 -16.969 1.00 65.19 169 ASN A CA 1
ATOM 1311 C C . ASN A 1 169 ? 16.780 5.216 -16.960 1.00 65.19 169 ASN A C 1
ATOM 1313 O O . ASN A 1 169 ? 17.849 4.636 -16.794 1.00 65.19 169 ASN A O 1
ATOM 1317 N N . MET A 1 170 ? 15.631 4.561 -17.158 1.00 66.69 170 MET A N 1
ATOM 1318 C CA . MET A 1 170 ? 15.556 3.101 -17.195 1.00 66.69 170 MET A CA 1
ATOM 1319 C C . MET A 1 170 ? 16.339 2.526 -18.383 1.00 66.69 170 MET A C 1
ATOM 1321 O O . MET A 1 170 ? 17.161 1.639 -18.179 1.00 66.69 170 MET A O 1
ATOM 1325 N N . TYR A 1 171 ? 16.137 3.053 -19.597 1.00 65.06 171 TYR A N 1
ATOM 1326 C CA . TYR A 1 171 ? 16.873 2.610 -20.789 1.00 65.06 171 TYR A CA 1
ATOM 1327 C C . TYR A 1 171 ? 18.376 2.909 -20.699 1.00 65.06 171 TYR A C 1
ATOM 1329 O O . TYR A 1 171 ? 19.198 2.061 -21.051 1.00 65.06 171 TYR A O 1
ATOM 1337 N N . ALA A 1 172 ? 18.743 4.079 -20.164 1.00 63.84 172 ALA A N 1
ATOM 1338 C CA . ALA A 1 172 ? 20.138 4.452 -19.948 1.00 63.84 172 ALA A CA 1
ATOM 1339 C C . ALA A 1 172 ? 20.835 3.555 -18.909 1.00 63.84 172 ALA A C 1
ATOM 1341 O O . ALA A 1 172 ? 21.982 3.165 -19.118 1.00 63.84 172 ALA A O 1
ATOM 1342 N N . ALA A 1 173 ? 20.151 3.187 -17.818 1.00 57.91 173 ALA A N 1
ATOM 1343 C CA . ALA A 1 173 ? 20.709 2.343 -16.756 1.00 57.91 173 ALA A CA 1
ATOM 1344 C C . ALA A 1 173 ? 21.100 0.936 -17.236 1.00 57.91 173 ALA A C 1
ATOM 1346 O O . ALA A 1 173 ? 21.945 0.291 -16.621 1.00 57.91 173 ALA A O 1
ATOM 1347 N N . VAL A 1 174 ? 20.510 0.469 -18.337 1.00 48.94 174 VAL A N 1
ATOM 1348 C CA . VAL A 1 174 ? 20.734 -0.875 -18.887 1.00 48.94 174 VAL A CA 1
ATOM 1349 C C . VAL A 1 174 ? 21.459 -0.871 -20.236 1.00 48.94 174 VAL A C 1
ATOM 1351 O O . VAL A 1 174 ? 21.593 -1.919 -20.861 1.00 48.94 174 VAL A O 1
ATOM 1354 N N . GLY A 1 175 ? 21.932 0.294 -20.695 1.00 55.31 175 GLY A N 1
ATOM 1355 C CA . GLY A 1 175 ? 22.691 0.432 -21.943 1.00 55.31 175 GLY A CA 1
ATOM 1356 C C . GLY A 1 175 ? 21.889 0.154 -23.221 1.00 55.31 175 GLY A C 1
ATOM 1357 O O . GLY A 1 175 ? 22.483 -0.072 -24.274 1.00 55.31 175 GLY A O 1
ATOM 1358 N N . GLU A 1 176 ? 20.555 0.164 -23.156 1.00 59.47 176 GLU A N 1
ATOM 1359 C CA . GLU A 1 176 ? 19.684 -0.050 -24.317 1.00 59.47 176 GLU A CA 1
ATOM 1360 C C . GLU A 1 176 ? 19.400 1.299 -24.991 1.00 59.47 176 GLU A C 1
ATOM 1362 O O . GLU A 1 176 ? 18.373 1.946 -24.780 1.00 59.47 176 GLU A O 1
ATOM 1367 N N . TRP A 1 177 ? 20.389 1.755 -25.764 1.00 57.09 177 TRP A N 1
ATOM 1368 C CA . TRP A 1 177 ? 20.414 3.087 -26.372 1.00 57.09 177 TRP A CA 1
ATOM 1369 C C . TRP A 1 177 ? 19.313 3.313 -27.417 1.00 57.09 177 TRP A C 1
ATOM 137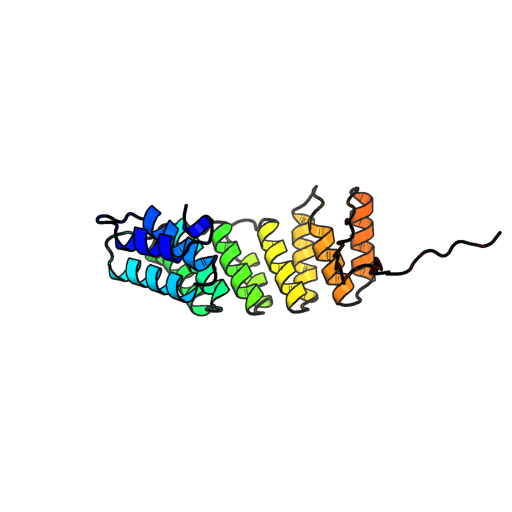1 O O . TRP A 1 177 ? 18.862 4.443 -27.570 1.00 57.09 177 TRP A O 1
ATOM 1381 N N . GLY A 1 178 ? 18.807 2.258 -28.065 1.00 60.91 178 GLY A N 1
ATOM 1382 C CA . GLY A 1 178 ? 17.731 2.373 -29.053 1.00 60.91 178 GLY A CA 1
ATOM 1383 C C . GLY A 1 178 ? 16.387 2.764 -28.429 1.00 60.91 178 GLY A C 1
ATOM 1384 O O . GLY A 1 178 ? 15.678 3.625 -28.953 1.00 60.91 178 GLY A O 1
ATOM 1385 N N . GLY A 1 179 ? 16.034 2.178 -27.284 1.00 59.78 179 GLY A N 1
ATOM 1386 C CA . GLY A 1 179 ? 14.891 2.607 -26.477 1.00 59.78 179 GLY A CA 1
ATOM 1387 C C . GLY A 1 179 ? 15.082 4.005 -25.890 1.00 59.78 179 GLY A C 1
ATOM 1388 O O . GLY A 1 179 ? 14.165 4.821 -25.940 1.00 59.78 179 GLY A O 1
ATOM 1389 N N . PHE A 1 180 ? 16.289 4.326 -25.417 1.00 55.94 180 PHE A N 1
ATOM 1390 C CA . PHE A 1 180 ? 16.631 5.666 -24.931 1.00 55.94 180 PHE A CA 1
ATOM 1391 C C . PHE A 1 180 ? 16.458 6.754 -26.005 1.00 55.94 180 PHE A C 1
ATOM 1393 O O . PHE A 1 180 ? 15.885 7.807 -25.724 1.00 55.94 180 PHE A O 1
ATOM 1400 N N . GLU A 1 181 ? 16.917 6.501 -27.231 1.00 58.50 181 GLU A N 1
ATOM 1401 C CA . GLU A 1 181 ? 16.803 7.421 -28.367 1.00 58.50 181 GLU A CA 1
ATOM 1402 C C . GLU A 1 181 ? 15.352 7.614 -28.801 1.00 58.50 181 GLU A C 1
ATOM 1404 O O . GLU A 1 181 ? 14.925 8.752 -28.968 1.00 58.50 181 GLU A O 1
ATOM 1409 N N . LYS A 1 182 ? 14.556 6.539 -28.885 1.00 65.69 182 LYS A N 1
ATOM 1410 C CA . LYS A 1 182 ? 13.112 6.639 -29.168 1.00 65.69 182 LYS A CA 1
ATOM 1411 C C . LYS A 1 182 ? 12.386 7.489 -28.135 1.00 65.69 182 LYS A C 1
ATOM 1413 O O . LYS A 1 182 ? 11.506 8.269 -28.475 1.00 65.69 182 LYS A O 1
ATOM 1418 N N . VAL A 1 183 ? 12.757 7.351 -26.868 1.00 64.38 183 VAL A N 1
ATOM 1419 C CA . VAL A 1 183 ? 12.147 8.115 -25.777 1.00 64.38 183 VAL A CA 1
ATOM 1420 C C . VAL A 1 183 ? 12.563 9.571 -25.838 1.00 64.38 183 VAL A C 1
ATOM 1422 O O . VAL A 1 183 ? 11.714 10.426 -25.634 1.00 64.38 183 VAL A O 1
ATOM 1425 N N . ARG A 1 184 ? 13.822 9.864 -26.181 1.00 65.06 184 ARG A N 1
ATOM 1426 C CA . ARG A 1 184 ? 14.270 11.235 -26.452 1.00 65.06 184 ARG A CA 1
ATOM 1427 C C . ARG A 1 184 ? 13.577 11.856 -27.657 1.00 65.06 184 ARG A C 1
ATOM 1429 O O . ARG A 1 184 ? 13.172 13.001 -27.575 1.00 65.06 184 ARG A O 1
ATOM 1436 N N . GLN A 1 185 ? 13.374 11.098 -28.725 1.00 65.25 185 GLN A N 1
ATOM 1437 C CA . GLN A 1 185 ? 12.654 11.586 -29.894 1.00 65.25 185 GLN A CA 1
ATOM 1438 C C . GLN A 1 185 ? 11.205 11.942 -29.540 1.00 65.25 185 GLN A C 1
ATOM 1440 O O . GLN A 1 185 ? 10.746 13.029 -29.859 1.00 65.25 185 GLN A O 1
ATOM 1445 N N . VAL A 1 186 ? 10.515 11.079 -28.786 1.00 66.06 186 VAL A N 1
ATOM 1446 C CA . VAL A 1 186 ? 9.168 11.391 -28.285 1.00 66.06 186 VAL A CA 1
ATOM 1447 C C . VAL A 1 186 ? 9.202 12.555 -27.281 1.00 66.06 186 VAL A C 1
ATOM 1449 O O . VAL A 1 186 ? 8.280 13.354 -27.234 1.00 66.06 186 VAL A O 1
ATOM 1452 N N . MET A 1 187 ? 10.261 12.717 -26.489 1.00 64.75 187 MET A N 1
ATOM 1453 C CA . MET A 1 187 ? 10.421 13.907 -25.645 1.00 64.75 187 MET A CA 1
ATOM 1454 C C . MET A 1 187 ? 10.514 15.187 -26.476 1.00 64.75 187 MET A C 1
ATOM 1456 O O . MET A 1 187 ? 9.821 16.154 -26.169 1.00 64.75 187 MET A O 1
ATOM 1460 N N . ASP A 1 188 ? 11.318 15.175 -27.536 1.00 65.25 188 ASP A N 1
ATOM 1461 C CA . ASP A 1 188 ? 11.518 16.319 -28.423 1.00 65.25 188 ASP A CA 1
ATOM 1462 C C . ASP A 1 188 ? 10.229 16.658 -29.194 1.00 65.25 188 ASP A C 1
ATOM 1464 O O . ASP A 1 188 ? 9.819 17.819 -29.217 1.00 65.25 188 ASP A O 1
ATOM 1468 N N . ASP A 1 189 ? 9.532 15.646 -29.726 1.00 66.06 189 ASP A N 1
ATOM 1469 C CA . ASP A 1 189 ? 8.267 15.796 -30.463 1.00 66.06 189 ASP A CA 1
ATOM 1470 C C . ASP A 1 189 ? 7.153 16.431 -29.609 1.00 66.06 189 ASP A C 1
ATOM 1472 O O . ASP A 1 189 ? 6.287 17.136 -30.127 1.00 66.06 189 ASP A O 1
ATOM 1476 N N . TYR A 1 190 ? 7.181 16.202 -28.292 1.00 59.19 190 TYR A N 1
ATOM 1477 C CA . TYR A 1 190 ? 6.205 16.737 -27.339 1.00 59.19 190 TYR A CA 1
ATOM 1478 C C . TYR A 1 190 ? 6.726 17.955 -26.549 1.00 59.19 190 TYR A C 1
ATOM 1480 O O . TYR A 1 190 ? 6.067 18.399 -25.608 1.00 59.19 190 TYR A O 1
ATOM 1488 N N . GLY A 1 191 ? 7.892 18.514 -26.903 1.00 54.81 191 GLY A N 1
ATOM 1489 C CA . GLY A 1 191 ? 8.447 19.711 -26.254 1.00 54.81 191 GLY A CA 1
ATOM 1490 C C . GLY A 1 191 ? 8.832 19.501 -24.785 1.00 54.81 191 GLY A C 1
ATOM 1491 O O . GLY A 1 191 ? 8.684 20.391 -23.948 1.00 54.81 191 GLY A O 1
ATOM 1492 N N . VAL A 1 192 ? 9.281 18.295 -24.449 1.00 56.66 192 VAL A N 1
ATOM 1493 C CA . VAL A 1 192 ? 9.596 17.868 -23.090 1.00 56.66 192 VAL A CA 1
ATOM 1494 C C . VAL A 1 192 ? 11.099 17.774 -22.897 1.00 56.66 192 VAL A C 1
ATOM 1496 O O . VAL A 1 192 ? 11.747 16.862 -23.392 1.00 56.66 192 VAL A O 1
ATOM 1499 N N . TRP A 1 193 ? 11.668 18.647 -22.076 1.00 49.78 193 TRP A N 1
ATOM 1500 C CA . TRP A 1 193 ? 13.096 18.628 -21.751 1.00 49.78 193 TRP A CA 1
ATOM 1501 C C . TRP A 1 193 ? 13.335 18.195 -20.306 1.00 49.78 193 TRP A C 1
ATOM 1503 O O . TRP A 1 193 ? 12.662 18.630 -19.372 1.00 49.78 193 TRP A O 1
ATOM 1513 N N . LYS A 1 194 ? 14.343 17.341 -20.109 1.00 52.41 194 LYS A N 1
ATOM 1514 C CA . LYS A 1 194 ? 14.854 16.990 -18.781 1.00 52.41 194 LYS A CA 1
ATOM 1515 C C . LYS A 1 194 ? 15.840 18.066 -18.331 1.00 52.41 194 LYS A C 1
ATOM 1517 O O . LYS A 1 194 ? 16.912 18.177 -18.925 1.00 52.41 194 LYS A O 1
ATOM 1522 N N . GLU A 1 195 ? 15.538 18.787 -17.254 1.00 38.91 195 GLU A N 1
ATOM 1523 C CA . GLU A 1 195 ? 16.560 19.600 -16.589 1.00 38.91 195 GLU A CA 1
ATOM 1524 C C . GLU A 1 195 ? 17.624 18.678 -15.963 1.00 38.91 195 GLU A C 1
ATOM 1526 O O . GLU A 1 195 ? 17.284 17.745 -15.223 1.00 38.91 195 GLU A O 1
ATOM 1531 N N . PRO A 1 196 ? 18.920 18.864 -16.270 1.00 42.12 196 PRO A N 1
ATOM 1532 C CA . PRO A 1 196 ? 19.981 18.110 -15.619 1.00 42.12 196 PRO A CA 1
ATOM 1533 C C . PRO A 1 196 ? 19.962 18.377 -14.111 1.00 42.12 196 PRO A C 1
ATOM 1535 O O . PRO A 1 196 ? 20.080 19.520 -13.676 1.00 42.12 196 PRO A O 1
ATOM 1538 N N . GLY A 1 197 ? 19.846 17.321 -13.304 1.00 34.34 197 GLY A N 1
ATOM 1539 C CA . GLY A 1 197 ? 19.985 17.443 -11.856 1.00 34.34 197 GLY A CA 1
ATOM 1540 C C . GLY A 1 197 ? 21.399 17.898 -11.497 1.00 34.34 197 GLY A C 1
ATOM 1541 O O . GLY A 1 197 ? 22.375 17.314 -11.969 1.00 34.34 197 GLY A O 1
ATOM 1542 N N . TYR A 1 198 ? 21.509 18.931 -10.667 1.00 42.97 198 TYR A N 1
ATOM 1543 C CA . TYR A 1 198 ? 22.774 19.402 -10.117 1.00 42.97 198 TYR A CA 1
ATOM 1544 C C . TYR A 1 198 ? 22.839 19.091 -8.621 1.00 42.97 198 TYR A C 1
ATOM 1546 O O . TYR A 1 198 ? 21.857 19.225 -7.893 1.00 42.97 198 TYR A O 1
ATOM 1554 N N . SER A 1 199 ? 24.012 18.680 -8.149 1.00 37.03 199 SER A N 1
ATOM 1555 C CA . SER A 1 199 ? 24.321 18.612 -6.722 1.00 37.03 199 SER A CA 1
ATOM 1556 C C . SER A 1 199 ? 25.481 19.557 -6.459 1.00 37.03 199 SER A C 1
ATOM 1558 O O . SER A 1 199 ? 26.549 19.414 -7.051 1.00 37.03 199 SER A O 1
ATOM 1560 N N . ILE A 1 200 ? 25.243 20.553 -5.609 1.00 39.81 200 ILE A N 1
ATOM 1561 C CA . ILE A 1 200 ? 26.275 21.470 -5.134 1.00 39.81 200 ILE A CA 1
ATOM 1562 C C . ILE A 1 200 ? 26.887 20.805 -3.906 1.00 39.81 200 ILE A C 1
ATOM 1564 O O . ILE A 1 200 ? 26.215 20.636 -2.892 1.00 39.81 200 ILE A O 1
ATOM 1568 N N . VAL A 1 201 ? 28.143 20.387 -4.017 1.00 41.72 201 VAL A N 1
ATOM 1569 C CA . VAL A 1 201 ? 28.961 20.053 -2.853 1.00 41.72 201 VAL A CA 1
ATOM 1570 C C . VAL A 1 201 ? 29.878 21.247 -2.654 1.00 41.72 201 VAL A C 1
ATOM 1572 O O . VAL A 1 201 ? 30.645 21.575 -3.557 1.00 41.72 201 VAL A O 1
ATOM 1575 N N . GLU A 1 202 ? 29.763 21.920 -1.514 1.00 39.47 202 GLU A N 1
ATOM 1576 C CA . GLU A 1 202 ? 30.732 22.922 -1.073 1.00 39.47 202 GLU A CA 1
ATOM 1577 C C . GLU A 1 202 ? 31.795 22.210 -0.226 1.00 39.47 202 GLU A C 1
ATOM 1579 O O . GLU A 1 202 ? 31.551 21.939 0.950 1.00 39.47 202 GLU A O 1
ATOM 1584 N N . PRO A 1 203 ? 32.966 21.846 -0.777 1.00 44.94 203 PRO A N 1
ATOM 1585 C CA . PRO A 1 203 ? 34.135 21.642 0.052 1.00 44.94 203 PRO A CA 1
ATOM 1586 C C . PRO A 1 203 ? 34.726 23.017 0.366 1.00 44.94 203 PRO A C 1
ATOM 1588 O O . PRO A 1 203 ? 34.761 23.893 -0.503 1.00 44.94 203 PRO A O 1
ATOM 1591 N N . ASP A 1 204 ? 35.175 23.184 1.607 1.00 50.31 204 ASP A N 1
ATOM 1592 C CA . ASP A 1 204 ? 35.882 24.357 2.117 1.00 50.31 204 ASP A CA 1
ATOM 1593 C C . ASP A 1 204 ? 36.636 25.137 1.027 1.00 50.31 204 ASP A C 1
ATOM 1595 O O . ASP A 1 204 ? 37.662 24.717 0.495 1.00 50.31 204 ASP A O 1
ATOM 1599 N N . ASN A 1 205 ? 36.076 26.299 0.701 1.00 50.03 205 ASN A N 1
ATOM 1600 C CA . ASN A 1 205 ? 36.759 27.473 0.180 1.00 50.03 205 ASN A CA 1
ATOM 1601 C C . ASN A 1 205 ? 37.814 27.248 -0.932 1.00 50.03 205 ASN A C 1
ATOM 1603 O O . ASN A 1 205 ? 38.983 27.600 -0.761 1.00 50.03 205 ASN A O 1
ATOM 1607 N N . LYS A 1 206 ? 37.349 26.761 -2.099 1.00 45.34 206 LYS A N 1
ATOM 1608 C CA . LYS A 1 206 ? 37.751 27.106 -3.495 1.00 45.34 206 LYS A CA 1
ATOM 1609 C C . LYS A 1 206 ? 37.837 25.869 -4.403 1.00 45.34 206 LYS A C 1
ATOM 1611 O O . LYS A 1 206 ? 38.912 25.314 -4.589 1.00 45.34 206 LYS A O 1
ATOM 1616 N N . ALA A 1 207 ? 36.719 25.517 -5.043 1.00 35.28 207 ALA A N 1
ATOM 1617 C CA . ALA A 1 207 ? 36.610 25.091 -6.451 1.00 35.28 207 ALA A CA 1
ATOM 1618 C C . ALA A 1 207 ? 35.200 24.535 -6.716 1.00 35.28 207 ALA A C 1
ATOM 1620 O O . ALA A 1 207 ? 34.760 23.598 -6.056 1.00 35.28 207 ALA A O 1
ATOM 1621 N N . VAL A 1 208 ? 34.499 25.077 -7.716 1.00 38.88 208 VAL A N 1
ATOM 1622 C CA . VAL A 1 208 ? 33.220 24.527 -8.194 1.00 38.88 208 VAL A CA 1
ATOM 1623 C C . VAL A 1 208 ? 33.520 23.339 -9.108 1.00 38.88 208 VAL A C 1
ATOM 1625 O O . VAL A 1 208 ? 33.913 23.525 -10.261 1.00 38.88 208 VAL A O 1
ATOM 1628 N N . ILE A 1 209 ? 33.334 22.110 -8.622 1.00 39.16 209 ILE A N 1
ATOM 1629 C CA . ILE A 1 209 ? 33.396 20.918 -9.477 1.00 39.16 209 ILE A CA 1
ATOM 1630 C C . ILE A 1 209 ? 32.035 20.745 -10.164 1.00 39.16 209 ILE A C 1
ATOM 1632 O O . ILE A 1 209 ? 31.063 20.288 -9.567 1.00 39.16 209 ILE A O 1
ATOM 1636 N N . LYS A 1 210 ? 31.966 21.097 -11.453 1.00 39.34 210 LYS A N 1
ATOM 1637 C CA . LYS A 1 210 ? 30.854 20.735 -12.347 1.00 39.34 210 LYS A CA 1
ATOM 1638 C C . LYS A 1 210 ? 30.957 19.245 -12.689 1.00 39.34 210 LYS A C 1
ATOM 1640 O O . LYS A 1 210 ? 31.698 18.872 -13.597 1.00 39.34 210 LYS A O 1
ATOM 1645 N N . LEU A 1 211 ? 30.199 18.390 -12.006 1.00 33.84 211 LEU A N 1
ATOM 1646 C CA . LEU A 1 211 ? 29.997 17.013 -12.464 1.00 33.84 211 LEU A CA 1
ATOM 1647 C C . LEU A 1 211 ? 28.973 17.012 -13.604 1.00 33.84 211 LEU A C 1
ATOM 1649 O O . LEU A 1 211 ? 27.766 16.966 -13.392 1.00 33.84 211 LEU A O 1
ATOM 1653 N N . LEU A 1 212 ? 29.472 17.091 -14.838 1.00 36.88 212 LEU A N 1
ATOM 1654 C CA . LEU A 1 212 ? 28.691 16.756 -16.023 1.00 36.88 212 LEU A CA 1
ATOM 1655 C C . LEU A 1 212 ? 28.552 15.230 -16.092 1.00 36.88 212 LEU A C 1
ATOM 1657 O O . LEU A 1 212 ? 29.539 14.542 -16.354 1.00 36.88 212 LEU A O 1
ATOM 1661 N N . SER A 1 213 ? 27.338 14.691 -15.978 1.00 35.31 213 SER A N 1
ATOM 1662 C CA . SER A 1 213 ? 27.029 13.391 -16.584 1.00 35.31 213 SER A CA 1
ATOM 1663 C C . SER A 1 213 ? 26.978 13.569 -18.110 1.00 35.31 213 SER A C 1
ATOM 1665 O O . SER A 1 213 ? 25.930 13.693 -18.735 1.00 35.31 213 SER A O 1
ATOM 1667 N N . ARG A 1 214 ? 28.158 13.678 -18.730 1.00 33.41 214 ARG A N 1
ATOM 1668 C CA . ARG A 1 214 ? 28.330 13.776 -20.185 1.00 33.41 214 ARG A CA 1
ATOM 1669 C C . ARG A 1 214 ? 28.016 12.420 -20.832 1.00 33.41 214 ARG A C 1
ATOM 1671 O O . ARG A 1 214 ? 28.843 11.518 -20.773 1.00 33.41 214 ARG A O 1
ATOM 1678 N N . SER A 1 215 ? 26.894 12.305 -21.541 1.00 32.00 215 SER A N 1
ATOM 1679 C CA . SER A 1 215 ? 26.792 11.421 -22.713 1.00 32.00 215 SER A CA 1
ATOM 1680 C C . SER A 1 215 ? 27.122 12.257 -23.956 1.00 32.00 215 SER A C 1
ATOM 1682 O O . SER A 1 215 ? 26.401 13.204 -24.266 1.00 32.00 215 SER A O 1
ATOM 1684 N N . ARG A 1 216 ? 28.251 11.967 -24.613 1.00 33.59 216 ARG A N 1
ATOM 1685 C CA . ARG A 1 216 ? 28.741 12.650 -25.825 1.00 33.59 216 ARG A CA 1
ATOM 1686 C C . ARG A 1 216 ? 27.793 12.445 -27.014 1.00 33.59 216 ARG A C 1
ATOM 1688 O O . ARG A 1 216 ? 27.543 11.299 -27.362 1.00 33.59 216 ARG A O 1
ATOM 1695 N N . SER A 1 217 ? 27.449 13.522 -27.720 1.00 32.66 217 SER A N 1
ATOM 1696 C CA . SER A 1 217 ? 27.329 13.538 -29.187 1.00 32.66 217 SER A CA 1
ATOM 1697 C C . SER A 1 217 ? 27.217 14.978 -29.707 1.00 32.66 217 SER A C 1
ATOM 1699 O O . SER A 1 217 ? 26.194 15.633 -29.576 1.00 32.66 217 SER A O 1
ATOM 1701 N N . SER A 1 218 ? 28.287 15.477 -30.321 1.00 30.55 218 SER A N 1
ATOM 1702 C CA . SER A 1 218 ? 28.184 16.469 -31.395 1.00 30.55 218 SER A CA 1
ATOM 1703 C C . SER A 1 218 ? 29.466 16.389 -32.217 1.00 30.55 218 SER A C 1
ATOM 1705 O O . SER A 1 218 ? 30.496 16.955 -31.850 1.00 30.55 218 SER A O 1
ATOM 1707 N N . HIS A 1 219 ? 29.409 15.603 -33.294 1.00 33.50 219 HIS A N 1
ATOM 1708 C CA . HIS A 1 219 ? 30.226 15.862 -34.472 1.00 33.50 219 HIS A CA 1
ATOM 1709 C C . HIS A 1 219 ? 29.830 17.244 -34.990 1.00 33.50 219 HIS A C 1
ATOM 1711 O O . HIS A 1 219 ? 28.658 17.475 -35.281 1.00 33.50 219 HIS A O 1
ATOM 1717 N N . VAL A 1 220 ? 30.796 18.149 -35.083 1.00 31.66 220 VAL A N 1
ATOM 1718 C CA . VAL A 1 220 ? 30.682 19.353 -35.905 1.00 31.66 220 VAL A CA 1
ATOM 1719 C C . VAL A 1 220 ? 31.664 19.143 -37.061 1.00 31.66 220 VAL A C 1
ATOM 1721 O O . VAL A 1 220 ? 32.804 18.766 -36.780 1.00 31.66 220 VAL A O 1
ATOM 1724 N N . PRO A 1 221 ? 31.249 19.290 -38.331 1.00 32.69 221 PRO A N 1
ATOM 1725 C CA . PRO A 1 221 ? 32.157 19.154 -39.461 1.00 32.69 221 PRO A CA 1
ATOM 1726 C C . PRO A 1 221 ? 33.085 20.369 -39.528 1.00 32.69 221 PRO A C 1
ATOM 1728 O O . PRO A 1 221 ? 32.642 21.501 -39.335 1.00 32.69 221 PRO A O 1
ATOM 1731 N N . GLU A 1 222 ? 34.361 20.120 -39.807 1.00 35.97 222 GLU A N 1
ATOM 1732 C CA . GLU A 1 222 ? 35.331 21.154 -40.162 1.00 35.97 222 GLU A CA 1
ATOM 1733 C C . GLU A 1 222 ? 34.993 21.743 -41.539 1.00 35.97 222 GLU A C 1
ATOM 1735 O O . GLU A 1 222 ? 34.715 21.010 -42.493 1.00 35.97 222 GLU A O 1
ATOM 1740 N N . SER A 1 223 ? 35.048 23.071 -41.625 1.00 43.34 223 SER A N 1
ATOM 1741 C CA . SER A 1 223 ? 35.198 23.846 -42.858 1.00 43.34 223 SER A CA 1
ATOM 1742 C C . SER A 1 223 ? 36.294 24.874 -42.648 1.00 43.34 223 SER A C 1
ATOM 1744 O O . SER A 1 223 ? 36.184 25.582 -41.617 1.00 43.34 223 SER A O 1
#

Organism: NCBI:txid586396

Radius of gyration: 22.16 Å; chains: 1; bounding box: 55×39×69 Å

Sequence (223 aa):
MYAKCGSIKGAVEVFQGMKEKDVTSWNSVIGGLARNGHAEESIRLFEEMLRLGKITPDEITFVQVLIACGHAGKVDKGRSYFDMMINKYGIVPNMKHYGCIVDMLGRAGLLTEAFQFIDKMNVEPNGIIWRTLLGACALHGNIEIGKRATERLMKLRRDESGDYVLLSNMYAAVGEWGGFEKVRQVMDDYGVWKEPGYSIVEPDNKAVIKLLSRSRSSHVPES

Secondary structure (DSSP, 8-state):
-GGGGT-HHHHHHHHHH-SS--HHHHHHHHHHHHHTT-HHHHHHHHHHHHHH-SS---HHHHHHHHHHHHHTT-HHHHHHHHHHHHHTT-PPP-HHHHHHHHHHHHHTT-HHHHHHHHHT-SS---HHHHHHHHHHHHHHT-HHHHHHHHHHHHHH-SS-TTHHHHHHHHHHHTT-HHHHHHHHHHHHHTT--PPPP------TTS-----------------

pLDDT: mean 78.84, std 21.05, range [30.55, 98.62]